Protein AF-A0A752LBR4-F1 (afdb_monomer)

Radius of gyration: 17.18 Å; Cα contacts (8 Å, |Δi|>4): 231; chains: 1; bounding box: 46×40×42 Å

Mean predicted aligned error: 6.81 Å

Sequence (179 aa):
RYSDINIKTSTYVCEELCCLFPERLPLSLSGGITFSVDLKNIKETLITMAEKGNLCDWKEQERKAAISSRINLGIDQAGVTPIDDAIKNEIAAKVIENTNLNNATFHANHTQSSVTQLVYSCLFKNEILMNMLEESSSHGLLCLNDLAEYVAIQVHNSLFSEDLSSLVETTKNEAYHQR

Structure (mmCIF, N/CA/C/O backbone):
data_AF-A0A752LBR4-F1
#
_entry.id   AF-A0A752LBR4-F1
#
loop_
_atom_site.group_PDB
_atom_site.id
_atom_site.type_symbol
_atom_site.label_atom_id
_atom_site.label_alt_id
_atom_site.label_comp_id
_atom_site.label_asym_id
_atom_site.label_entity_id
_atom_site.label_seq_i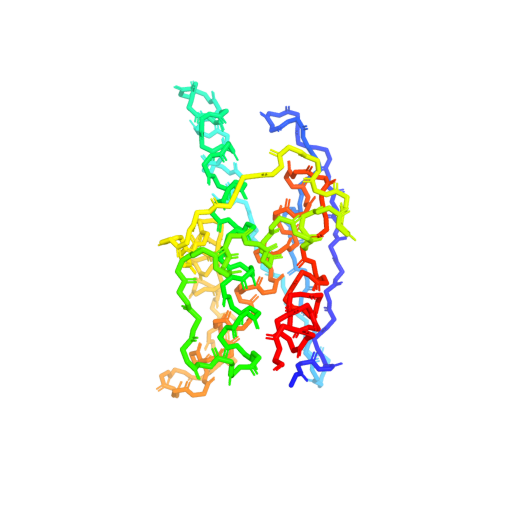d
_atom_site.pdbx_PDB_ins_code
_atom_site.Cartn_x
_atom_site.Cartn_y
_atom_site.Cartn_z
_atom_site.occupancy
_atom_site.B_iso_or_equiv
_atom_site.auth_seq_id
_atom_site.auth_comp_id
_atom_site.auth_asym_id
_atom_site.auth_atom_id
_atom_site.pdbx_PDB_model_num
ATOM 1 N N . ARG A 1 1 ? -9.115 -13.162 -8.773 1.00 45.16 1 ARG A N 1
ATOM 2 C CA . ARG A 1 1 ? -9.238 -11.702 -8.538 1.00 45.16 1 ARG A CA 1
ATOM 3 C C . ARG A 1 1 ? -10.636 -11.469 -7.998 1.00 45.16 1 ARG A C 1
ATOM 5 O O . ARG A 1 1 ? -11.567 -11.895 -8.662 1.00 45.16 1 ARG A O 1
ATOM 12 N N . TYR A 1 2 ? -10.754 -10.903 -6.799 1.00 48.56 2 TYR A N 1
ATOM 13 C CA . TYR A 1 2 ? -11.993 -10.685 -6.043 1.00 48.56 2 TYR A CA 1
ATOM 14 C C . TYR A 1 2 ? -12.977 -9.740 -6.751 1.00 48.56 2 TYR A C 1
ATOM 16 O O . TYR A 1 2 ? -13.228 -8.634 -6.286 1.00 48.56 2 TYR A O 1
ATOM 24 N N . SER A 1 3 ? -13.543 -10.171 -7.878 1.00 37.62 3 SER A N 1
ATOM 25 C CA . SER A 1 3 ? -14.590 -9.449 -8.616 1.00 37.62 3 SER A CA 1
ATOM 26 C C . SER A 1 3 ? -15.840 -9.171 -7.776 1.00 37.62 3 SER A C 1
ATOM 28 O O . SER A 1 3 ? -16.660 -8.345 -8.164 1.00 37.62 3 SER A O 1
ATOM 30 N N . ASP A 1 4 ? -15.954 -9.829 -6.620 1.00 46.91 4 ASP A N 1
ATOM 31 C CA . ASP A 1 4 ? -17.151 -9.844 -5.788 1.00 46.91 4 ASP A CA 1
ATOM 32 C C . ASP A 1 4 ? -16.974 -9.066 -4.472 1.00 46.91 4 ASP A C 1
ATOM 34 O O . ASP A 1 4 ? -17.914 -9.000 -3.683 1.00 46.91 4 ASP A O 1
ATOM 38 N N . ILE A 1 5 ? -15.793 -8.472 -4.221 1.00 52.97 5 ILE A N 1
ATOM 39 C CA . ILE A 1 5 ? -15.566 -7.600 -3.059 1.00 52.97 5 ILE A CA 1
ATOM 40 C C . ILE A 1 5 ? -15.811 -6.153 -3.473 1.00 52.97 5 ILE A C 1
ATOM 42 O O . ILE A 1 5 ? -15.042 -5.569 -4.236 1.00 52.97 5 ILE A O 1
ATOM 46 N N . ASN A 1 6 ? -16.873 -5.559 -2.933 1.00 54.97 6 ASN A N 1
ATOM 47 C CA . ASN A 1 6 ? -17.146 -4.136 -3.098 1.00 54.97 6 ASN A CA 1
ATOM 48 C C . ASN A 1 6 ? -16.755 -3.383 -1.824 1.00 54.97 6 ASN A C 1
ATOM 50 O O . ASN A 1 6 ? -17.251 -3.700 -0.737 1.00 54.97 6 ASN A O 1
ATOM 54 N N . ILE A 1 7 ? -15.884 -2.385 -1.978 1.00 56.94 7 ILE A N 1
ATOM 55 C CA . ILE A 1 7 ? -15.481 -1.476 -0.909 1.00 56.94 7 ILE A CA 1
ATOM 56 C C . ILE A 1 7 ? -16.106 -0.113 -1.155 1.00 56.94 7 ILE A C 1
ATOM 58 O O . ILE A 1 7 ? -15.849 0.531 -2.168 1.00 56.94 7 ILE A O 1
ATOM 62 N N . LYS A 1 8 ? -16.878 0.362 -0.177 1.00 57.44 8 LYS A N 1
ATOM 63 C CA . LYS A 1 8 ? -17.350 1.750 -0.134 1.00 57.44 8 LYS A CA 1
ATOM 64 C C . LYS A 1 8 ? -16.648 2.499 0.986 1.00 57.44 8 LYS A C 1
ATOM 66 O O . LYS A 1 8 ? -17.144 2.545 2.105 1.00 57.44 8 LYS A O 1
ATOM 71 N N . THR A 1 9 ? -15.501 3.103 0.719 1.00 58.75 9 THR A N 1
ATOM 72 C CA . THR A 1 9 ? -14.855 3.954 1.721 1.00 58.75 9 THR A CA 1
ATOM 73 C C . THR A 1 9 ? -15.613 5.272 1.862 1.00 58.75 9 THR A C 1
ATOM 75 O O . THR A 1 9 ? -15.835 5.994 0.896 1.00 58.75 9 THR A O 1
ATOM 78 N N . SER A 1 10 ? -16.031 5.590 3.088 1.00 60.09 10 SER A N 1
ATOM 79 C CA . SER A 1 10 ? -16.377 6.963 3.465 1.00 60.09 10 SER A CA 1
ATOM 80 C C . SER A 1 10 ? -15.147 7.546 4.145 1.00 60.09 10 SER A C 1
ATOM 82 O O . SER A 1 10 ? -14.715 7.033 5.177 1.00 60.09 10 SER A O 1
ATOM 84 N N . THR A 1 11 ? -14.536 8.556 3.537 1.00 67.19 11 THR A N 1
ATOM 85 C CA . THR A 1 11 ? -13.366 9.233 4.103 1.00 67.19 11 THR A CA 1
ATOM 86 C C . THR A 1 11 ? -13.793 10.491 4.842 1.00 67.19 11 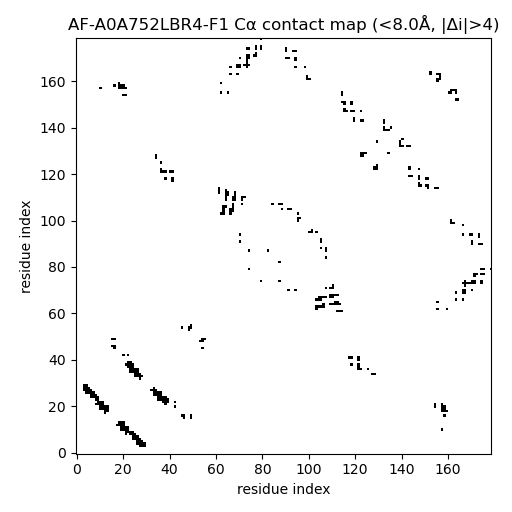THR A C 1
ATOM 88 O O . THR A 1 11 ? -14.606 11.260 4.327 1.00 67.19 11 THR A O 1
ATOM 91 N N . TYR A 1 12 ? -13.207 10.729 6.011 1.00 72.19 12 TYR A N 1
ATOM 92 C CA . TYR A 1 12 ? -13.445 11.927 6.816 1.00 72.19 12 TYR A CA 1
ATOM 93 C C . TYR A 1 12 ? -12.154 12.729 6.947 1.00 72.19 12 TYR A C 1
ATOM 95 O O . TYR A 1 12 ? -11.063 12.163 6.877 1.00 72.19 12 TYR A O 1
ATOM 103 N N . VAL A 1 13 ? -12.268 14.043 7.139 1.00 76.25 13 VAL A N 1
ATOM 104 C CA . VAL A 1 13 ? -11.108 14.884 7.459 1.00 76.25 13 VAL A CA 1
ATOM 105 C C . VAL A 1 13 ? -10.597 14.487 8.843 1.00 76.25 13 VAL A C 1
ATOM 107 O O . VAL A 1 13 ? -11.344 14.544 9.817 1.00 76.25 13 VAL A O 1
ATOM 110 N N . CYS A 1 14 ? -9.337 14.064 8.921 1.00 80.12 14 CYS A N 1
ATOM 111 C CA . CYS A 1 14 ? -8.628 13.841 10.175 1.00 80.12 14 CYS A CA 1
ATOM 112 C C . CYS A 1 14 ? -7.650 14.999 10.373 1.00 80.12 14 CYS A C 1
ATOM 114 O O . CYS A 1 14 ? -6.626 15.067 9.688 1.00 80.12 14 CYS A O 1
ATOM 116 N N . GLU A 1 15 ? -7.982 15.917 11.281 1.00 80.62 15 GLU A N 1
ATOM 117 C CA . GLU A 1 15 ? -7.197 17.133 11.519 1.00 80.62 15 GLU A CA 1
ATOM 118 C C . GLU A 1 15 ? -5.786 16.801 12.012 1.00 80.62 15 GLU A C 1
ATOM 120 O O . GLU A 1 15 ? -4.813 17.351 11.507 1.00 80.62 15 GLU A O 1
ATOM 125 N N . GLU A 1 16 ? -5.660 15.824 12.911 1.00 82.94 16 GLU A N 1
ATOM 126 C CA . GLU A 1 16 ? -4.386 15.406 13.503 1.00 82.94 16 GLU A CA 1
ATOM 127 C C . GLU A 1 16 ? -3.417 14.805 12.476 1.00 82.94 16 GLU A C 1
ATOM 129 O O . GLU A 1 16 ? -2.200 14.875 12.642 1.00 82.94 16 GLU A O 1
ATOM 134 N N . LEU A 1 17 ? -3.948 14.209 11.403 1.00 83.12 17 LEU A N 1
ATOM 135 C CA . LEU A 1 17 ? -3.155 13.594 10.335 1.00 83.12 17 LEU A CA 1
ATOM 136 C C . LEU A 1 17 ? -3.020 14.489 9.095 1.00 83.12 17 LEU A C 1
ATOM 138 O O . LEU A 1 17 ? -2.263 14.133 8.180 1.00 83.12 17 LEU A O 1
ATOM 142 N N . CYS A 1 18 ? -3.730 15.625 9.075 1.00 80.88 18 CYS A N 1
ATOM 143 C CA . CYS A 1 18 ? -3.869 16.547 7.947 1.00 80.88 18 CYS A CA 1
ATOM 144 C C . CYS A 1 18 ? -4.255 15.843 6.633 1.00 80.88 18 CYS A C 1
ATOM 146 O O . CYS A 1 18 ? -3.715 16.162 5.573 1.00 80.88 18 CYS A O 1
ATOM 148 N N . CYS A 1 19 ? -5.149 14.852 6.686 1.00 78.81 19 CYS A N 1
ATOM 149 C CA . CYS A 1 19 ? -5.546 14.081 5.507 1.00 78.81 19 CYS A CA 1
ATOM 150 C C . CYS A 1 19 ? -6.994 13.592 5.590 1.00 78.81 19 CYS A C 1
ATOM 152 O O . CYS A 1 19 ? -7.652 13.669 6.630 1.00 78.81 19 CYS A O 1
ATOM 154 N N . LEU A 1 20 ? -7.484 13.052 4.476 1.00 79.12 20 LEU A N 1
ATOM 155 C CA . LEU A 1 20 ? -8.685 12.232 4.480 1.00 79.12 20 LEU A CA 1
ATOM 156 C C . LEU A 1 20 ? -8.319 10.843 5.016 1.00 79.12 20 LEU A C 1
ATOM 158 O O . LEU A 1 20 ? -7.316 10.269 4.601 1.00 79.12 20 LEU A O 1
ATOM 162 N N . PHE A 1 21 ? -9.101 10.306 5.952 1.00 81.62 21 PHE A N 1
ATOM 163 C CA . PHE A 1 21 ? -8.870 8.975 6.511 1.00 81.62 21 PHE A CA 1
ATOM 164 C C . PHE A 1 21 ? -10.168 8.153 6.524 1.00 81.62 21 PHE A C 1
ATOM 166 O O . PHE A 1 21 ? -11.205 8.647 6.984 1.00 81.62 21 PHE A O 1
ATOM 173 N N . PRO A 1 22 ? -10.153 6.905 6.023 1.00 76.12 22 PRO A N 1
ATOM 174 C CA . PRO A 1 22 ? -11.287 6.004 6.154 1.00 76.12 22 PRO A CA 1
ATOM 175 C C . PRO A 1 22 ? -11.306 5.418 7.570 1.00 76.12 22 PRO A C 1
ATOM 177 O O . PRO A 1 22 ? -10.476 4.587 7.914 1.00 76.12 22 PRO A O 1
ATOM 180 N N . GLU A 1 23 ? -12.252 5.827 8.416 1.00 77.50 23 GLU A N 1
ATOM 181 C CA . GLU A 1 23 ? -12.380 5.238 9.764 1.00 77.50 23 GLU A CA 1
ATOM 182 C C . GLU A 1 23 ? -12.928 3.811 9.720 1.00 77.50 23 GLU A C 1
ATOM 184 O O . GLU A 1 23 ? -12.628 2.979 10.575 1.00 77.50 23 GLU A O 1
ATOM 189 N N . ARG A 1 24 ? -13.744 3.526 8.705 1.00 77.69 24 ARG A N 1
ATOM 190 C CA . ARG A 1 24 ? -14.391 2.239 8.506 1.00 77.69 24 ARG A CA 1
ATOM 191 C C . ARG A 1 24 ? -14.348 1.846 7.050 1.00 77.69 24 ARG A C 1
ATOM 193 O O . ARG A 1 24 ? -14.543 2.667 6.154 1.00 77.69 24 ARG A O 1
ATOM 200 N N . LEU A 1 25 ? -14.147 0.558 6.843 1.00 75.62 25 LEU A N 1
ATOM 201 C CA . LEU A 1 25 ? -14.092 -0.038 5.529 1.00 75.62 25 LEU A CA 1
ATOM 202 C C . LEU A 1 25 ? -15.193 -1.102 5.429 1.00 75.62 25 LEU A C 1
ATOM 204 O O . LEU A 1 25 ? -15.018 -2.213 5.935 1.00 75.62 25 LEU A O 1
ATOM 208 N N . PRO A 1 26 ? -16.354 -0.760 4.845 1.00 74.62 26 PRO A N 1
ATOM 209 C CA . PRO A 1 26 ? -17.413 -1.721 4.612 1.00 74.62 26 PRO A CA 1
ATOM 210 C C . PRO A 1 26 ? -17.002 -2.646 3.470 1.00 74.62 26 PRO A C 1
ATOM 212 O O . PRO A 1 26 ? -16.679 -2.202 2.367 1.00 74.62 26 PRO A O 1
ATOM 215 N N . LEU A 1 27 ? -17.036 -3.936 3.765 1.00 73.88 27 LEU A N 1
ATOM 216 C CA . LEU A 1 27 ? -16.764 -5.035 2.862 1.00 73.88 27 LEU A CA 1
ATOM 217 C C . LEU A 1 27 ? -18.076 -5.750 2.581 1.00 73.88 27 LEU A C 1
ATOM 219 O O . LEU A 1 27 ? -18.783 -6.162 3.502 1.00 73.88 27 LEU A O 1
ATOM 223 N N . SER A 1 28 ? -18.406 -5.869 1.301 1.00 71.62 28 SER A N 1
ATOM 224 C CA . SER A 1 28 ? -19.520 -6.695 0.835 1.00 71.62 28 SER A CA 1
ATOM 225 C C . SER A 1 28 ? -18.958 -7.909 0.112 1.00 71.62 28 SER A C 1
ATOM 227 O O . SER A 1 28 ? -18.145 -7.736 -0.794 1.00 71.62 28 SER A O 1
ATOM 229 N N . LEU A 1 29 ? -19.383 -9.103 0.519 1.00 66.62 29 LEU A N 1
ATOM 230 C CA . LEU A 1 29 ? -19.045 -10.377 -0.115 1.00 66.62 29 LEU A CA 1
ATOM 231 C C . LEU A 1 29 ? -20.223 -10.896 -0.952 1.00 66.62 29 LEU A C 1
ATOM 233 O O . LEU A 1 29 ? -21.374 -10.465 -0.795 1.00 66.62 29 LEU A O 1
ATOM 237 N N . SER A 1 30 ? -19.944 -11.872 -1.816 1.00 63.25 30 SER A N 1
ATOM 238 C CA . SER A 1 30 ? -20.978 -12.634 -2.516 1.00 63.25 30 SER A CA 1
ATOM 239 C C . SER A 1 30 ? -21.931 -13.309 -1.515 1.00 63.25 30 SER A C 1
ATOM 241 O O . SER A 1 30 ? -21.539 -13.734 -0.431 1.00 63.25 30 SER A O 1
ATOM 243 N N . GLY A 1 31 ? -23.227 -13.339 -1.841 1.00 65.94 31 GLY A N 1
ATOM 244 C CA . GLY A 1 31 ? -24.274 -13.815 -0.923 1.00 65.94 31 GLY A CA 1
ATOM 245 C C . GLY A 1 31 ? -24.864 -12.746 0.006 1.00 65.94 31 GLY A C 1
ATOM 246 O O . GLY A 1 31 ? -25.710 -13.068 0.834 1.00 65.94 31 GLY A O 1
ATOM 247 N N . GLY A 1 32 ? -24.471 -11.474 -0.145 1.00 70.88 32 GLY A N 1
ATOM 248 C CA . GLY A 1 32 ? -25.084 -10.350 0.574 1.00 70.88 32 GLY A CA 1
ATOM 249 C C . GLY A 1 32 ? -24.562 -10.148 1.997 1.00 70.88 32 GLY A C 1
ATOM 250 O O . GLY A 1 32 ? -25.147 -9.378 2.757 1.00 70.88 32 GLY A O 1
ATOM 25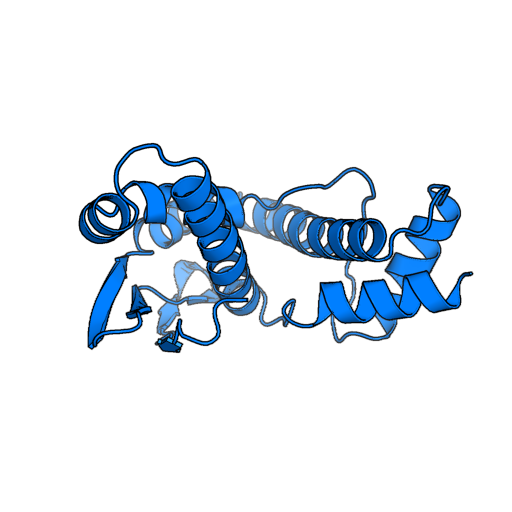1 N N . ILE A 1 33 ? -23.463 -10.814 2.363 1.00 69.94 33 ILE A N 1
ATOM 252 C CA . ILE A 1 33 ? -22.815 -10.617 3.658 1.00 69.94 33 ILE A CA 1
ATOM 253 C C . ILE A 1 33 ? -22.052 -9.297 3.619 1.00 69.94 33 ILE A C 1
ATOM 255 O O . ILE A 1 33 ? -21.147 -9.108 2.805 1.00 69.94 33 ILE A O 1
ATOM 259 N N . THR A 1 34 ? -22.414 -8.389 4.519 1.00 75.31 34 THR A N 1
ATOM 260 C CA . THR A 1 34 ? -21.737 -7.104 4.684 1.00 75.31 34 THR A CA 1
ATOM 261 C C . THR A 1 34 ? -21.191 -6.982 6.092 1.00 75.31 34 THR A C 1
ATOM 263 O O . THR A 1 34 ? -21.935 -7.143 7.060 1.00 75.31 34 THR A O 1
ATOM 266 N N . PHE A 1 35 ? -19.917 -6.639 6.215 1.00 75.88 35 PHE A N 1
ATOM 267 C CA . PHE A 1 35 ? -19.285 -6.333 7.494 1.00 75.88 35 PHE A CA 1
ATOM 268 C C . PHE A 1 35 ? -18.396 -5.105 7.337 1.00 75.88 35 PHE A C 1
ATOM 270 O O . PHE A 1 35 ? -18.031 -4.724 6.230 1.00 75.88 35 PHE A O 1
ATOM 277 N N . SER A 1 36 ? -18.071 -4.448 8.445 1.00 77.38 36 SER A N 1
ATOM 278 C CA . SER A 1 36 ? -17.174 -3.299 8.435 1.00 77.38 36 SER A CA 1
ATOM 279 C C . SER A 1 36 ? -15.918 -3.631 9.211 1.00 77.38 36 SER A C 1
ATOM 281 O O . SER A 1 36 ? -15.985 -4.133 10.333 1.00 77.38 36 SER A O 1
ATOM 283 N N . VAL A 1 37 ? -14.777 -3.295 8.626 1.00 76.38 37 VAL A N 1
ATOM 284 C CA . VAL A 1 37 ? -13.490 -3.321 9.313 1.00 76.38 37 VAL A CA 1
ATOM 285 C C . VAL A 1 37 ? -13.292 -1.956 9.949 1.00 76.38 37 VAL A C 1
ATOM 287 O O . VAL A 1 37 ? -13.445 -0.931 9.282 1.00 76.38 37 VAL A O 1
ATOM 290 N N . ASP A 1 38 ? -13.013 -1.949 11.247 1.00 82.19 38 ASP A N 1
ATOM 291 C CA . ASP A 1 38 ? -12.686 -0.734 11.980 1.00 82.19 38 ASP A CA 1
ATOM 292 C C . ASP A 1 38 ? -11.194 -0.422 11.801 1.00 82.19 38 ASP A C 1
ATOM 294 O O . ASP A 1 38 ? -10.333 -1.239 12.138 1.00 82.19 38 ASP A O 1
ATOM 298 N N . LEU A 1 39 ? -10.894 0.752 11.243 1.00 83.56 39 LEU A N 1
ATOM 299 C CA . LEU A 1 39 ? -9.532 1.244 11.029 1.00 83.56 39 LEU A CA 1
ATOM 300 C C . LEU A 1 39 ? -9.106 2.241 12.119 1.00 83.56 39 LEU A C 1
ATOM 302 O O . LEU A 1 39 ? -8.019 2.819 12.038 1.00 83.56 39 LEU A O 1
ATOM 306 N N . LYS A 1 40 ? -9.916 2.414 13.174 1.00 84.38 40 LYS A N 1
ATOM 307 C CA . LYS A 1 40 ? -9.625 3.280 14.323 1.00 84.38 40 LYS A CA 1
ATOM 308 C C . LYS A 1 40 ? -8.260 3.000 14.948 1.00 84.38 40 LYS A C 1
ATOM 310 O O . LYS A 1 40 ? -7.530 3.942 15.228 1.00 84.38 40 LYS A O 1
ATOM 315 N N . ASN A 1 41 ? -7.868 1.733 15.083 1.00 84.19 41 ASN A N 1
ATOM 316 C CA . ASN A 1 41 ? -6.559 1.374 15.645 1.00 84.19 41 ASN A CA 1
ATOM 317 C C . ASN A 1 41 ? -5.391 1.922 14.807 1.00 84.19 41 ASN A C 1
ATOM 319 O O . ASN A 1 41 ? 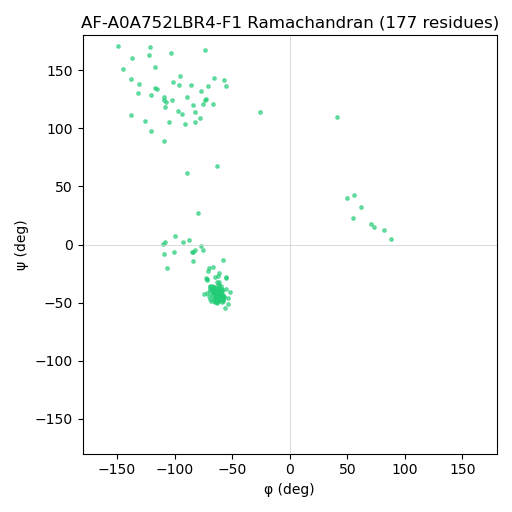-4.359 2.312 15.355 1.00 84.19 41 ASN A O 1
ATOM 323 N N . ILE A 1 42 ? -5.547 1.972 13.478 1.00 87.88 42 ILE A N 1
ATOM 324 C CA . ILE A 1 42 ? -4.548 2.565 12.581 1.00 87.88 42 ILE A CA 1
ATOM 325 C C . ILE A 1 42 ? -4.511 4.075 12.809 1.00 87.88 42 ILE A C 1
ATOM 327 O O . ILE A 1 42 ? -3.437 4.622 13.045 1.00 87.88 42 ILE A O 1
ATOM 331 N N . LYS A 1 43 ? -5.678 4.733 12.819 1.00 88.88 43 LYS A N 1
ATOM 332 C CA . LYS A 1 43 ? -5.793 6.172 13.098 1.00 88.88 43 LYS A CA 1
ATOM 333 C C . LYS A 1 43 ? -5.122 6.544 14.425 1.00 88.88 43 LYS A C 1
ATOM 335 O O . LYS A 1 43 ? -4.270 7.422 14.441 1.00 88.88 43 LYS A O 1
ATOM 340 N N . GLU A 1 44 ? -5.439 5.846 15.513 1.00 90.38 44 GLU A N 1
ATOM 341 C CA . GLU A 1 44 ? -4.863 6.097 16.844 1.00 90.38 44 GLU A CA 1
ATOM 342 C C . GLU A 1 44 ? -3.346 5.873 16.883 1.00 90.38 44 GLU A C 1
ATOM 344 O O . GLU A 1 44 ? -2.618 6.644 17.511 1.00 90.38 44 GLU A O 1
ATOM 349 N N . THR A 1 45 ? -2.850 4.859 16.166 1.00 90.38 45 THR A N 1
ATOM 350 C CA . THR A 1 45 ? -1.407 4.615 16.028 1.00 90.38 45 THR A CA 1
ATOM 351 C C . THR A 1 45 ? -0.716 5.796 15.346 1.00 90.38 45 THR A C 1
ATOM 353 O O . THR A 1 45 ? 0.313 6.270 15.831 1.00 90.38 45 THR A O 1
ATOM 356 N N . LEU A 1 46 ? -1.295 6.311 14.258 1.00 91.06 46 LEU A N 1
ATOM 357 C CA . LEU A 1 46 ? -0.744 7.451 13.524 1.00 91.06 46 LEU A CA 1
ATOM 358 C C . LEU A 1 46 ? -0.849 8.764 14.316 1.00 91.06 46 LEU A C 1
ATOM 360 O O . LEU A 1 46 ? 0.084 9.563 14.283 1.00 91.06 46 LEU A O 1
ATOM 364 N N . ILE A 1 47 ? -1.929 8.971 15.076 1.00 91.12 47 ILE A N 1
ATOM 365 C CA . ILE A 1 47 ? -2.066 10.123 15.985 1.00 91.12 47 ILE A CA 1
ATOM 366 C C . ILE A 1 47 ? -0.999 10.060 17.080 1.00 91.12 47 ILE A C 1
ATOM 368 O O . ILE A 1 47 ? -0.298 11.039 17.312 1.00 91.12 47 ILE A O 1
ATOM 372 N N . THR A 1 48 ? -0.781 8.887 17.677 1.00 93.25 48 THR A N 1
ATOM 373 C CA . THR A 1 48 ? 0.282 8.691 18.677 1.00 93.25 48 THR A CA 1
ATOM 374 C C . THR A 1 48 ? 1.669 9.003 18.097 1.00 93.25 48 THR A C 1
ATOM 376 O O . THR A 1 48 ? 2.542 9.520 18.794 1.00 93.25 48 THR A O 1
ATOM 379 N N . MET A 1 49 ? 1.904 8.684 16.819 1.00 92.06 49 MET A N 1
ATOM 380 C CA . MET A 1 49 ? 3.135 9.061 16.113 1.00 92.06 49 MET A CA 1
ATOM 381 C C . MET A 1 49 ? 3.232 10.579 15.893 1.00 92.06 49 MET A C 1
ATOM 383 O O . MET A 1 49 ? 4.308 11.164 16.046 1.00 92.06 49 MET A O 1
ATOM 387 N N . ALA A 1 50 ? 2.109 11.235 15.585 1.00 90.38 50 ALA A N 1
ATOM 388 C CA . ALA A 1 50 ? 2.036 12.689 15.449 1.00 90.38 50 ALA A CA 1
ATOM 389 C C . ALA A 1 50 ? 2.407 13.385 16.766 1.00 90.38 50 ALA A C 1
ATOM 391 O O . ALA A 1 50 ? 3.284 14.245 16.786 1.00 90.38 50 ALA A O 1
ATOM 392 N N . GLU A 1 51 ? 1.814 12.942 17.876 1.00 91.88 51 GLU A N 1
ATOM 393 C CA . GLU A 1 51 ? 2.073 13.463 19.223 1.00 91.88 51 GLU A CA 1
ATOM 394 C C . GLU A 1 51 ? 3.532 13.272 19.662 1.00 91.88 51 GLU A C 1
ATOM 396 O O . GLU A 1 51 ? 4.090 14.106 20.373 1.00 91.88 51 GLU A O 1
ATOM 401 N N . LYS A 1 52 ? 4.176 12.187 19.212 1.00 93.69 52 LYS A N 1
ATOM 402 C CA . LYS A 1 52 ? 5.600 11.905 19.462 1.00 93.69 52 LYS A CA 1
ATOM 403 C C . LYS A 1 52 ? 6.550 12.632 18.505 1.00 93.69 52 LYS A C 1
ATOM 405 O O . LYS A 1 52 ? 7.762 12.509 18.665 1.00 93.69 52 LYS A O 1
ATOM 410 N N . GLY A 1 53 ? 6.025 13.354 17.515 1.00 91.25 53 GLY A N 1
ATOM 411 C CA . GLY A 1 53 ? 6.812 14.104 16.536 1.00 91.25 53 GLY A CA 1
ATOM 412 C C . GLY A 1 53 ? 7.531 13.248 15.488 1.00 91.25 53 GLY A C 1
ATOM 413 O O . GLY A 1 53 ? 8.415 13.762 14.815 1.00 91.25 53 GLY A O 1
ATOM 414 N N . ASN A 1 54 ? 7.176 11.967 15.328 1.00 94.62 54 ASN A N 1
ATOM 415 C CA . ASN A 1 54 ? 7.836 11.058 14.377 1.00 94.62 54 ASN A CA 1
ATOM 416 C C . ASN A 1 54 ? 6.976 10.703 13.147 1.00 94.62 54 ASN A C 1
ATOM 418 O O . ASN A 1 54 ? 7.419 9.948 12.282 1.00 94.62 54 ASN A O 1
ATOM 422 N N . LEU A 1 55 ? 5.765 11.265 13.038 1.00 91.50 55 LEU A N 1
ATOM 423 C CA . LEU A 1 55 ? 4.852 10.992 11.923 1.00 91.50 55 LEU A CA 1
ATOM 424 C C . LEU A 1 55 ? 5.424 11.412 10.562 1.00 91.50 55 LEU A C 1
ATOM 426 O O . LEU A 1 55 ? 5.208 10.705 9.584 1.00 91.50 55 LEU A O 1
ATOM 430 N N . CYS A 1 56 ? 6.128 12.544 10.475 1.00 90.50 56 CYS A N 1
ATOM 431 C CA . CYS A 1 56 ? 6.685 13.028 9.206 1.00 90.50 56 CYS A CA 1
ATOM 432 C C . CYS A 1 56 ? 7.749 12.073 8.655 1.00 90.50 56 CYS A C 1
ATOM 434 O O . CYS A 1 56 ? 7.640 11.641 7.508 1.00 90.50 56 CYS A O 1
ATOM 436 N N . ASP A 1 57 ? 8.710 11.684 9.495 1.00 93.06 57 ASP A N 1
ATOM 437 C CA . ASP A 1 57 ? 9.759 10.730 9.127 1.00 93.06 57 ASP A CA 1
ATOM 438 C C . ASP A 1 57 ? 9.149 9.379 8.741 1.00 93.06 57 ASP A C 1
ATOM 440 O O . ASP A 1 57 ? 9.520 8.783 7.729 1.00 93.06 57 AS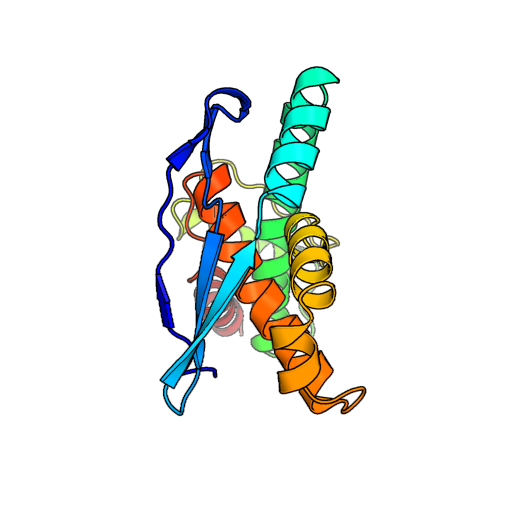P A O 1
ATOM 444 N N . TRP A 1 58 ? 8.155 8.914 9.509 1.00 93.75 58 TRP A N 1
ATOM 445 C CA . TRP A 1 58 ? 7.431 7.691 9.179 1.00 93.75 58 TRP A CA 1
ATOM 446 C C . TRP A 1 58 ? 6.704 7.802 7.833 1.00 93.75 58 TRP A C 1
ATOM 448 O O . TRP A 1 58 ? 6.817 6.887 7.024 1.00 93.75 58 TRP A O 1
ATOM 458 N N . LYS A 1 59 ? 6.015 8.918 7.549 1.00 91.94 59 LYS A N 1
ATOM 459 C CA . LYS A 1 59 ? 5.319 9.142 6.269 1.00 91.94 59 LYS A CA 1
ATOM 460 C C . LYS A 1 59 ? 6.293 9.096 5.089 1.00 91.94 59 LYS A C 1
ATOM 462 O O . LYS A 1 59 ? 5.964 8.505 4.064 1.00 91.94 59 LYS A O 1
ATOM 467 N N . GLU A 1 60 ? 7.485 9.675 5.222 1.00 91.75 60 GLU A N 1
ATOM 468 C CA . GLU A 1 60 ? 8.505 9.621 4.168 1.00 91.75 60 GLU A CA 1
ATOM 469 C C . GLU A 1 60 ? 8.975 8.182 3.901 1.00 91.75 60 GLU A C 1
ATOM 471 O O . GLU A 1 60 ? 9.004 7.740 2.746 1.00 91.75 60 GLU A O 1
ATOM 476 N N . GLN A 1 61 ? 9.297 7.432 4.961 1.00 92.50 61 GLN A N 1
ATOM 477 C CA . GLN A 1 61 ? 9.740 6.040 4.829 1.00 92.50 61 GLN A CA 1
ATOM 478 C C . GLN A 1 61 ? 8.624 5.130 4.313 1.00 92.50 61 GLN A C 1
ATOM 480 O O . GLN A 1 61 ? 8.861 4.305 3.432 1.00 92.50 61 GLN A O 1
ATOM 485 N N . GLU A 1 62 ? 7.400 5.306 4.808 1.00 94.19 62 GLU A N 1
ATOM 486 C CA . GLU A 1 62 ? 6.247 4.513 4.395 1.00 94.19 62 GLU A CA 1
ATOM 487 C C . GLU A 1 62 ? 5.918 4.744 2.924 1.00 94.19 62 GLU A C 1
ATOM 489 O O . GLU A 1 62 ? 5.718 3.782 2.183 1.00 94.19 62 GLU A O 1
ATOM 494 N N . ARG A 1 63 ? 5.938 6.005 2.474 1.00 93.81 63 ARG A N 1
ATOM 495 C CA . ARG A 1 63 ? 5.699 6.329 1.068 1.00 93.81 63 ARG A CA 1
ATOM 496 C C . ARG A 1 63 ? 6.698 5.629 0.153 1.00 93.81 63 ARG A C 1
ATOM 498 O O . ARG A 1 63 ? 6.309 4.995 -0.827 1.00 93.81 63 ARG A O 1
ATOM 505 N N . LYS A 1 64 ? 7.986 5.706 0.499 1.00 93.56 64 LYS A N 1
ATOM 506 C CA . LYS A 1 64 ? 9.069 5.015 -0.214 1.00 93.56 64 LYS A CA 1
ATOM 507 C C . LYS A 1 64 ? 8.862 3.498 -0.221 1.00 93.56 64 LYS A C 1
ATOM 509 O O . LYS A 1 64 ? 9.004 2.875 -1.276 1.00 93.56 64 LYS A O 1
ATOM 514 N N . ALA A 1 65 ? 8.527 2.909 0.926 1.00 94.25 65 ALA A N 1
ATOM 515 C CA . ALA A 1 65 ? 8.340 1.470 1.069 1.00 94.25 65 ALA A CA 1
ATOM 516 C C . ALA A 1 65 ? 7.144 0.957 0.250 1.00 94.25 65 ALA A C 1
ATOM 518 O O . ALA A 1 65 ? 7.286 -0.025 -0.478 1.00 94.25 65 ALA A O 1
ATOM 519 N N . ALA A 1 66 ? 6.001 1.646 0.310 1.00 94.25 66 ALA A N 1
ATOM 520 C CA . ALA A 1 66 ? 4.789 1.280 -0.419 1.00 94.25 66 ALA A CA 1
ATOM 521 C C . ALA A 1 66 ? 4.993 1.333 -1.941 1.00 94.25 66 ALA A C 1
ATOM 523 O O . ALA A 1 66 ? 4.686 0.368 -2.640 1.00 94.25 66 ALA A O 1
ATOM 524 N N . ILE A 1 67 ? 5.579 2.420 -2.455 1.00 94.56 67 ILE A N 1
ATOM 525 C CA . ILE A 1 67 ? 5.866 2.563 -3.891 1.00 94.56 67 ILE A CA 1
ATOM 526 C C . ILE A 1 67 ? 6.869 1.494 -4.345 1.00 94.56 67 ILE A C 1
ATOM 528 O O . ILE A 1 67 ? 6.631 0.800 -5.334 1.00 94.56 67 ILE A O 1
ATOM 532 N N . SER A 1 68 ? 7.963 1.313 -3.599 1.00 94.44 68 SER A N 1
ATOM 533 C CA . SER A 1 68 ? 9.010 0.348 -3.959 1.00 94.44 68 SER A CA 1
ATOM 534 C C . SER A 1 68 ? 8.507 -1.095 -3.947 1.00 94.44 68 SER A C 1
ATOM 536 O O . SER A 1 68 ? 8.779 -1.839 -4.887 1.00 94.44 68 SER A O 1
ATOM 538 N N . SER A 1 69 ? 7.721 -1.474 -2.935 1.00 93.44 69 SER A N 1
ATOM 539 C CA . SER A 1 69 ? 7.106 -2.803 -2.825 1.00 93.44 69 SER A CA 1
ATOM 540 C C . SER A 1 69 ? 6.224 -3.120 -4.036 1.00 93.44 69 SER A C 1
ATOM 542 O O . SER A 1 69 ? 6.325 -4.200 -4.617 1.00 93.44 69 SER A O 1
ATOM 544 N N . ARG A 1 70 ? 5.415 -2.154 -4.485 1.00 93.56 70 ARG A N 1
ATOM 545 C CA . ARG A 1 70 ? 4.508 -2.319 -5.631 1.00 93.56 70 ARG A CA 1
ATOM 546 C C . ARG A 1 70 ? 5.254 -2.427 -6.961 1.00 93.56 70 ARG A C 1
ATOM 548 O O . ARG A 1 70 ? 4.885 -3.255 -7.790 1.00 93.56 70 ARG A O 1
ATOM 555 N N . ILE A 1 71 ? 6.311 -1.637 -7.153 1.00 93.38 71 ILE A N 1
ATOM 556 C CA . ILE A 1 71 ? 7.182 -1.755 -8.333 1.00 93.38 71 ILE A CA 1
ATOM 557 C C . ILE A 1 71 ? 7.868 -3.128 -8.336 1.00 93.38 71 ILE A C 1
ATOM 559 O O . ILE A 1 71 ? 7.796 -3.847 -9.329 1.00 93.38 71 ILE A O 1
ATOM 563 N N . ASN A 1 72 ? 8.457 -3.546 -7.213 1.00 91.81 72 ASN A N 1
ATOM 564 C CA . ASN A 1 72 ? 9.088 -4.862 -7.092 1.00 91.81 72 ASN A CA 1
ATOM 565 C C . ASN A 1 72 ? 8.108 -6.004 -7.405 1.00 91.81 72 ASN A C 1
ATOM 567 O O . ASN A 1 72 ? 8.425 -6.876 -8.210 1.00 91.81 72 ASN A O 1
ATOM 571 N N . LEU A 1 73 ? 6.887 -5.942 -6.867 1.00 91.38 73 LEU A N 1
ATOM 572 C CA . LEU A 1 73 ? 5.835 -6.913 -7.167 1.00 91.38 73 LEU A CA 1
ATOM 573 C C . LEU A 1 73 ? 5.496 -6.962 -8.666 1.00 91.38 73 LEU A C 1
ATOM 575 O O . LEU A 1 73 ? 5.290 -8.041 -9.219 1.00 91.38 73 LEU A O 1
ATOM 579 N N . GLY A 1 74 ? 5.445 -5.810 -9.340 1.00 91.62 74 GLY A N 1
ATOM 580 C CA . GLY A 1 74 ? 5.223 -5.749 -10.785 1.00 91.62 74 GLY A CA 1
ATOM 581 C C . GLY A 1 74 ? 6.360 -6.374 -11.597 1.00 91.62 74 GLY A C 1
ATOM 582 O O . GLY A 1 74 ? 6.094 -7.109 -12.548 1.00 91.62 74 GLY A O 1
ATOM 583 N N . ILE A 1 75 ? 7.613 -6.141 -11.196 1.00 90.56 75 ILE A N 1
ATOM 584 C CA . ILE A 1 75 ? 8.796 -6.756 -11.817 1.00 90.56 75 ILE A CA 1
ATOM 585 C C . ILE A 1 75 ? 8.753 -8.281 -11.652 1.00 90.56 75 ILE A C 1
ATOM 587 O O . ILE A 1 75 ? 8.895 -9.010 -12.637 1.00 90.56 75 ILE A O 1
ATOM 591 N N . ASP A 1 76 ? 8.486 -8.765 -10.436 1.00 89.06 76 ASP A N 1
ATOM 592 C CA . ASP A 1 76 ? 8.400 -10.198 -10.140 1.00 89.06 76 ASP A CA 1
ATOM 593 C C . ASP A 1 76 ? 7.287 -10.872 -10.961 1.00 89.06 76 ASP A C 1
ATOM 595 O O . ASP A 1 76 ? 7.491 -11.932 -11.558 1.00 89.06 76 ASP A O 1
ATOM 599 N N . GLN A 1 77 ? 6.119 -10.226 -11.073 1.00 90.62 77 GLN A N 1
ATOM 600 C CA . GLN A 1 77 ? 4.992 -10.729 -11.867 1.00 90.62 77 GLN A CA 1
ATOM 601 C C . GLN A 1 77 ? 5.214 -10.659 -13.382 1.00 90.62 77 GLN A C 1
ATOM 603 O O . GLN A 1 77 ? 4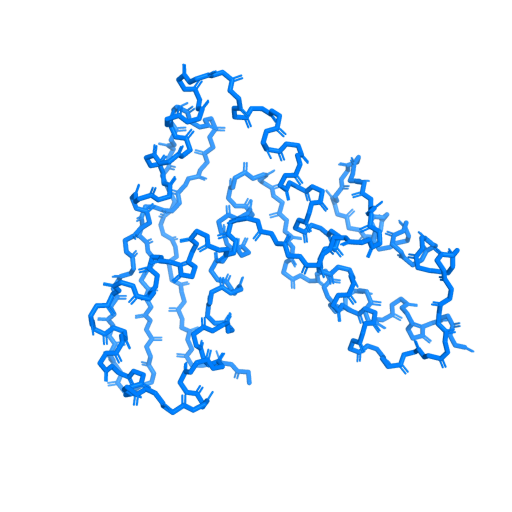.569 -11.406 -14.122 1.00 90.62 77 GLN A O 1
ATOM 608 N N . ALA A 1 78 ? 6.106 -9.791 -13.866 1.00 88.19 78 ALA A N 1
ATOM 609 C CA . ALA A 1 78 ? 6.486 -9.763 -15.277 1.00 88.19 78 ALA A CA 1
ATOM 610 C C . ALA A 1 78 ? 7.310 -11.001 -15.673 1.00 88.19 78 ALA A C 1
ATOM 612 O O . ALA A 1 78 ? 7.389 -11.341 -16.858 1.00 88.19 78 ALA A O 1
ATOM 613 N N . GLY A 1 79 ? 7.916 -11.694 -14.698 1.00 81.50 79 GLY A N 1
ATOM 614 C CA . GLY A 1 79 ? 8.721 -12.893 -14.933 1.00 81.50 79 GLY A CA 1
ATOM 615 C C . GLY A 1 79 ? 9.938 -12.613 -15.815 1.00 81.50 79 GLY A C 1
ATOM 616 O O . GLY A 1 79 ? 10.299 -13.431 -16.659 1.00 81.50 79 GLY A O 1
ATOM 617 N N . VAL A 1 80 ? 10.511 -11.414 -15.717 1.00 69.25 80 VAL A N 1
ATOM 618 C CA . VAL A 1 80 ? 11.714 -11.028 -16.454 1.00 69.25 80 VAL A CA 1
ATOM 619 C C . VAL A 1 80 ? 12.899 -11.375 -15.553 1.00 69.25 80 VAL A C 1
ATOM 621 O O . VAL A 1 80 ? 13.141 -10.717 -14.546 1.00 69.25 80 VAL A O 1
ATOM 624 N N . THR A 1 81 ? 13.599 -12.467 -15.859 1.00 69.69 81 THR A N 1
ATOM 625 C CA . THR A 1 81 ? 14.789 -12.895 -15.116 1.00 69.69 81 THR A CA 1
ATOM 626 C C . THR A 1 81 ? 15.939 -13.215 -16.071 1.00 69.69 81 THR A C 1
ATOM 628 O O . THR A 1 81 ? 15.707 -13.862 -17.095 1.00 69.69 81 THR A O 1
ATOM 631 N N . PRO A 1 82 ? 17.181 -12.803 -15.743 1.00 61.22 82 PRO A N 1
ATOM 632 C CA . PRO A 1 82 ? 17.595 -11.956 -14.616 1.00 61.22 82 PRO A CA 1
ATOM 633 C C . PRO A 1 82 ? 17.486 -10.452 -14.942 1.00 61.22 82 PRO A C 1
ATOM 635 O O . PRO A 1 82 ? 17.923 -10.022 -16.003 1.00 61.22 82 PRO A O 1
ATOM 638 N N . ILE A 1 83 ? 16.970 -9.654 -14.003 1.00 69.81 83 ILE A N 1
ATOM 639 C CA . ILE A 1 83 ? 17.060 -8.184 -14.014 1.00 69.81 83 ILE A CA 1
ATOM 640 C C . ILE A 1 83 ? 18.045 -7.788 -12.910 1.00 69.81 83 ILE A C 1
ATOM 642 O O . ILE A 1 83 ? 17.802 -8.085 -11.736 1.00 69.81 83 ILE A O 1
ATOM 646 N N . ASP A 1 84 ? 19.154 -7.148 -13.277 1.00 81.62 84 ASP A N 1
ATOM 647 C CA . ASP A 1 84 ? 20.085 -6.561 -12.310 1.00 81.62 84 ASP A CA 1
ATOM 648 C C . ASP A 1 84 ? 19.519 -5.272 -11.678 1.00 81.62 84 ASP A C 1
ATOM 650 O O . ASP A 1 84 ? 18.518 -4.710 -12.126 1.00 81.62 84 ASP A O 1
ATOM 654 N N . ASP A 1 85 ? 20.147 -4.782 -10.608 1.00 83.81 85 ASP A N 1
ATOM 655 C CA . ASP A 1 85 ? 19.652 -3.591 -9.906 1.00 83.81 85 ASP A CA 1
ATOM 656 C C . ASP A 1 85 ? 19.635 -2.332 -10.794 1.00 83.81 85 ASP A C 1
ATOM 658 O O . ASP A 1 85 ? 18.835 -1.426 -10.551 1.00 83.81 85 ASP A O 1
ATOM 662 N N . ALA A 1 86 ? 20.470 -2.263 -11.838 1.00 86.44 86 ALA A N 1
ATOM 663 C CA . ALA A 1 86 ? 20.484 -1.130 -12.758 1.00 86.44 86 ALA A CA 1
ATOM 664 C C . ALA A 1 86 ? 19.206 -1.098 -13.608 1.00 86.44 86 ALA A C 1
ATOM 666 O O . ALA A 1 86 ? 18.545 -0.060 -13.673 1.00 86.44 86 ALA A O 1
ATOM 667 N N . ILE A 1 87 ? 18.804 -2.242 -14.168 1.00 86.81 87 ILE A N 1
ATOM 668 C CA . ILE A 1 87 ? 17.560 -2.357 -14.938 1.00 86.81 87 ILE A CA 1
ATOM 669 C C . ILE A 1 87 ? 16.340 -2.156 -14.022 1.00 86.81 87 ILE A C 1
ATOM 671 O O . ILE A 1 87 ? 15.390 -1.477 -14.416 1.00 86.81 87 ILE A O 1
ATOM 675 N N . LYS A 1 88 ? 16.365 -2.654 -12.771 1.00 88.06 88 LYS A N 1
ATOM 676 C CA . LYS A 1 88 ? 15.290 -2.367 -11.794 1.00 88.06 88 LYS A CA 1
ATOM 677 C C . LYS A 1 88 ? 15.117 -0.868 -11.567 1.00 88.06 88 LYS A C 1
ATOM 679 O O . LYS A 1 88 ? 13.989 -0.380 -11.558 1.00 88.06 88 LYS A O 1
ATOM 684 N N . ASN A 1 89 ? 16.223 -0.144 -11.400 1.00 90.19 89 ASN A N 1
ATOM 685 C CA . ASN A 1 89 ? 16.194 1.303 -11.208 1.00 90.19 89 ASN A CA 1
ATOM 686 C C . ASN A 1 89 ? 15.687 2.041 -12.456 1.00 90.19 89 ASN A C 1
ATOM 688 O O . ASN A 1 89 ? 14.949 3.013 -12.311 1.00 90.19 89 ASN A O 1
ATOM 692 N N . GLU A 1 90 ? 16.023 1.577 -13.664 1.00 90.50 90 GLU A N 1
ATOM 693 C CA . GLU A 1 90 ? 15.503 2.160 -14.907 1.00 90.50 90 GLU A CA 1
ATOM 694 C C . GLU A 1 90 ? 13.987 1.959 -15.041 1.00 90.50 90 GLU A C 1
ATOM 696 O O . GLU A 1 90 ? 13.257 2.922 -15.287 1.00 90.50 90 GLU A O 1
ATOM 701 N N . ILE A 1 91 ? 13.501 0.731 -14.820 1.00 90.81 91 ILE A N 1
ATOM 702 C CA . ILE A 1 91 ? 12.063 0.422 -14.820 1.00 90.81 91 ILE A CA 1
ATOM 703 C C . ILE A 1 91 ? 11.351 1.284 -13.777 1.00 90.81 91 ILE A C 1
ATOM 705 O O . ILE A 1 91 ? 10.343 1.917 -14.082 1.00 90.81 91 ILE A O 1
ATOM 709 N N . ALA A 1 92 ? 11.882 1.345 -12.553 1.00 91.75 92 ALA A N 1
ATOM 710 C CA . ALA A 1 92 ? 11.290 2.135 -11.484 1.00 91.75 92 ALA A CA 1
ATOM 711 C C . ALA A 1 92 ? 11.222 3.627 -11.837 1.00 91.75 92 ALA A C 1
ATOM 713 O O . ALA A 1 92 ? 10.185 4.249 -11.619 1.00 91.75 92 ALA A O 1
ATOM 714 N N . ALA A 1 93 ? 12.288 4.191 -12.415 1.00 91.38 93 ALA A N 1
ATOM 715 C CA . ALA A 1 93 ? 12.320 5.587 -12.841 1.00 91.38 93 ALA A CA 1
ATOM 716 C C . ALA A 1 93 ? 11.249 5.882 -13.902 1.00 91.38 93 ALA A C 1
ATOM 718 O O . ALA A 1 93 ? 10.482 6.828 -13.731 1.00 91.38 93 ALA A O 1
ATOM 719 N N . LYS A 1 94 ? 11.130 5.034 -14.934 1.00 91.75 94 LYS A N 1
ATOM 720 C CA . LYS A 1 94 ? 10.105 5.183 -15.982 1.00 91.75 94 LYS A CA 1
ATOM 721 C C . LYS A 1 94 ? 8.690 5.016 -15.442 1.00 91.75 94 LYS A C 1
ATOM 723 O O . LYS A 1 94 ? 7.794 5.767 -15.806 1.00 91.75 94 LYS A O 1
ATOM 728 N N . VAL A 1 95 ? 8.470 4.057 -14.545 1.00 92.81 95 VAL A N 1
ATOM 729 C CA . VAL A 1 95 ? 7.164 3.862 -13.898 1.00 92.81 95 VAL A CA 1
ATOM 730 C C . VAL A 1 95 ? 6.784 5.084 -13.057 1.00 92.81 95 VAL A C 1
ATOM 732 O O . VAL A 1 95 ? 5.639 5.530 -13.114 1.00 92.81 95 VAL A O 1
ATOM 735 N N . ILE A 1 96 ? 7.726 5.637 -12.289 1.00 91.81 96 ILE A N 1
ATOM 736 C CA . ILE A 1 96 ? 7.497 6.847 -11.491 1.00 91.81 96 ILE A CA 1
ATOM 737 C C . ILE A 1 96 ? 7.209 8.045 -12.404 1.00 91.81 96 ILE A C 1
ATOM 739 O O . ILE A 1 96 ? 6.282 8.790 -12.119 1.00 91.81 96 ILE A O 1
ATOM 743 N N . GLU A 1 97 ? 7.933 8.199 -13.516 1.00 88.56 97 GLU A N 1
ATOM 744 C CA . GLU A 1 97 ? 7.691 9.253 -14.514 1.00 88.56 97 GLU A CA 1
ATOM 745 C C . GLU A 1 97 ? 6.318 9.116 -15.196 1.00 88.56 97 GLU A C 1
ATOM 747 O O . GLU A 1 97 ? 5.611 10.102 -15.388 1.00 88.56 97 GLU A O 1
ATOM 752 N N . ASN A 1 98 ? 5.906 7.886 -15.506 1.00 87.81 98 ASN A N 1
ATOM 753 C CA . ASN A 1 98 ? 4.621 7.581 -16.141 1.00 87.81 98 ASN A CA 1
ATOM 754 C C . ASN A 1 98 ? 3.426 7.641 -15.171 1.00 87.81 98 ASN A C 1
ATOM 756 O O . ASN A 1 98 ? 2.283 7.405 -15.574 1.00 87.81 98 ASN A O 1
ATOM 760 N N . THR A 1 99 ? 3.665 7.929 -13.892 1.00 86.38 99 THR A N 1
ATOM 761 C CA . THR A 1 99 ? 2.631 8.064 -12.860 1.00 86.38 99 THR A CA 1
ATOM 762 C C . THR A 1 99 ? 2.704 9.447 -12.215 1.00 86.38 99 THR A C 1
ATOM 764 O O . THR A 1 99 ? 3.698 10.153 -12.310 1.00 86.38 99 THR A O 1
ATOM 767 N N . ASN A 1 100 ? 1.652 9.868 -11.513 1.00 82.69 100 ASN A N 1
ATOM 768 C CA . ASN A 1 100 ? 1.639 11.168 -10.824 1.00 82.69 100 ASN A CA 1
ATOM 769 C C . ASN A 1 100 ? 2.394 11.140 -9.472 1.00 82.69 100 ASN A C 1
ATOM 771 O O . ASN A 1 100 ? 2.075 11.907 -8.563 1.00 82.69 100 ASN A O 1
ATOM 775 N N . LEU A 1 101 ? 3.380 10.248 -9.312 1.00 87.81 101 LEU A N 1
ATOM 776 C CA . LEU A 1 101 ? 4.118 10.017 -8.064 1.00 87.81 101 LEU A CA 1
ATOM 777 C C . LEU A 1 101 ? 5.349 10.930 -7.966 1.00 87.81 101 LEU A C 1
ATOM 779 O O . LEU A 1 101 ? 6.494 10.482 -7.884 1.00 87.81 101 LEU A O 1
ATOM 783 N N . ASN A 1 102 ? 5.114 12.241 -7.957 1.00 81.00 102 ASN A N 1
ATOM 784 C CA . ASN A 1 102 ? 6.179 13.248 -7.950 1.00 81.00 102 ASN A CA 1
ATOM 785 C C . ASN A 1 102 ? 7.158 13.050 -6.780 1.00 81.00 102 ASN A C 1
ATOM 787 O O . ASN A 1 102 ? 6.748 12.813 -5.641 1.00 81.00 102 ASN A O 1
ATOM 791 N N . ASN A 1 103 ? 8.462 13.172 -7.046 1.00 84.12 103 ASN A N 1
ATOM 792 C CA . ASN A 1 103 ? 9.535 12.996 -6.055 1.00 84.12 103 ASN A CA 1
ATOM 793 C C . ASN A 1 103 ? 9.496 11.641 -5.319 1.00 84.12 103 ASN A C 1
ATOM 795 O O . ASN A 1 103 ? 9.973 11.529 -4.187 1.00 84.12 103 ASN A O 1
ATOM 799 N N . ALA A 1 104 ? 8.869 10.612 -5.895 1.00 88.69 104 ALA A N 1
ATOM 800 C CA . ALA A 1 104 ? 8.966 9.268 -5.352 1.00 88.69 104 ALA A CA 1
ATOM 801 C C . ALA A 1 104 ? 10.400 8.753 -5.472 1.00 88.69 104 ALA A C 1
ATOM 803 O O . ALA A 1 104 ? 11.113 9.030 -6.435 1.00 88.69 104 ALA A O 1
ATOM 804 N N . THR A 1 105 ? 10.826 8.001 -4.465 1.00 88.00 105 THR A N 1
ATOM 805 C CA . THR A 1 105 ? 12.135 7.355 -4.453 1.00 88.00 105 THR A CA 1
ATOM 806 C C . THR A 1 105 ? 11.934 5.854 -4.412 1.00 88.00 105 THR A C 1
ATOM 808 O O . THR A 1 105 ? 11.118 5.349 -3.642 1.00 88.00 105 THR A O 1
ATOM 811 N N . PHE A 1 106 ? 12.687 5.147 -5.247 1.00 90.25 106 PHE A N 1
ATOM 812 C CA . PHE A 1 106 ? 12.663 3.695 -5.321 1.00 90.25 106 PHE A CA 1
ATOM 813 C C . PHE A 1 106 ? 13.862 3.097 -4.589 1.00 90.25 106 PHE A C 1
ATOM 815 O O . PHE A 1 106 ? 14.974 3.619 -4.667 1.00 90.25 106 PHE A O 1
ATOM 822 N N . HIS A 1 107 ? 13.624 2.003 -3.870 1.00 88.00 107 HIS A N 1
ATOM 823 C CA . HIS A 1 107 ? 14.649 1.232 -3.174 1.00 88.00 107 HIS A CA 1
ATOM 824 C C . HIS A 1 107 ? 14.386 -0.258 -3.378 1.00 88.00 107 HIS A C 1
ATOM 826 O O . HIS A 1 107 ? 13.445 -0.802 -2.801 1.00 88.00 107 HIS A O 1
ATOM 832 N N . ALA A 1 108 ? 15.259 -0.927 -4.134 1.00 83.56 108 ALA A N 1
ATOM 833 C CA . ALA A 1 108 ? 15.084 -2.319 -4.557 1.00 83.56 108 ALA A CA 1
ATOM 834 C C . ALA A 1 108 ? 14.853 -3.316 -3.406 1.00 83.56 108 ALA A C 1
ATOM 836 O O . ALA A 1 108 ? 14.163 -4.312 -3.592 1.00 83.56 108 ALA A O 1
ATOM 837 N N . ASN A 1 109 ? 15.366 -3.031 -2.206 1.00 83.81 109 ASN A N 1
ATOM 838 C CA . ASN A 1 109 ? 15.257 -3.925 -1.049 1.00 83.81 109 ASN A CA 1
ATOM 839 C C . ASN A 1 109 ? 13.949 -3.777 -0.253 1.00 83.81 109 ASN A C 1
ATOM 841 O O . ASN A 1 109 ? 13.717 -4.549 0.676 1.00 83.81 109 ASN A O 1
ATOM 845 N N . HIS A 1 110 ? 13.095 -2.802 -0.575 1.00 84.38 110 HIS A N 1
ATOM 846 C CA . HIS A 1 110 ? 11.804 -2.661 0.097 1.00 84.38 110 HIS A CA 1
ATOM 847 C C . HIS A 1 110 ? 10.776 -3.603 -0.522 1.00 84.38 110 HIS A C 1
ATOM 849 O O . HIS A 1 110 ? 10.369 -3.442 -1.672 1.00 84.38 110 HIS A O 1
ATOM 855 N N . THR A 1 111 ? 10.335 -4.576 0.268 1.00 79.94 111 THR A N 1
ATOM 856 C CA . THR A 1 111 ? 9.380 -5.599 -0.171 1.00 79.94 111 THR A CA 1
ATOM 857 C C . THR A 1 111 ? 7.987 -5.407 0.414 1.00 79.94 111 THR A C 1
ATOM 859 O O . THR A 1 111 ? 7.029 -5.911 -0.165 1.00 79.94 111 THR A O 1
ATOM 862 N N . GLN A 1 112 ? 7.835 -4.665 1.517 1.00 82.31 112 GLN A N 1
ATOM 863 C CA . GLN A 1 112 ? 6.554 -4.494 2.211 1.00 82.31 112 GLN A CA 1
ATOM 864 C C . GLN A 1 112 ? 6.386 -3.094 2.813 1.00 82.31 112 GLN A C 1
ATOM 866 O O . GLN A 1 112 ? 7.358 -2.449 3.205 1.00 82.31 112 GLN A O 1
ATOM 871 N N . SER A 1 113 ? 5.129 -2.658 2.906 1.00 91.00 113 SER A N 1
ATOM 872 C CA . SER A 1 113 ? 4.698 -1.418 3.558 1.00 91.00 113 SER A CA 1
ATOM 873 C C . SER A 1 113 ? 4.265 -1.691 5.006 1.00 91.00 113 SER A C 1
ATOM 875 O O . SER A 1 113 ? 3.658 -2.728 5.297 1.00 91.00 113 SER A O 1
ATOM 877 N N . SER A 1 114 ? 4.524 -0.756 5.925 1.00 92.00 114 SER A N 1
ATOM 878 C CA . SER A 1 114 ? 4.085 -0.900 7.320 1.00 92.00 114 SER A CA 1
ATOM 879 C C . SER A 1 114 ? 2.572 -0.706 7.476 1.00 92.00 114 SER A C 1
ATOM 881 O O . SER A 1 114 ? 1.961 -1.362 8.324 1.00 92.00 114 SER A O 1
ATOM 883 N N . VAL A 1 115 ? 1.933 0.089 6.606 1.00 91.81 115 VAL A N 1
ATOM 884 C CA . VAL A 1 115 ? 0.464 0.184 6.515 1.00 91.81 115 VAL A CA 1
ATOM 885 C C . VAL A 1 115 ? -0.152 -1.179 6.207 1.00 91.81 115 VAL A C 1
ATOM 887 O O . VAL A 1 115 ? -1.162 -1.530 6.813 1.00 91.81 115 VAL A O 1
ATOM 890 N N . THR A 1 116 ? 0.479 -1.986 5.348 1.00 92.25 116 THR A N 1
ATOM 891 C CA . THR A 1 116 ? 0.007 -3.352 5.051 1.00 92.25 116 THR A CA 1
ATOM 892 C C . THR A 1 116 ? -0.045 -4.213 6.310 1.00 92.25 116 THR A C 1
ATOM 894 O O . THR A 1 116 ? -1.054 -4.868 6.571 1.00 92.25 116 THR A O 1
ATOM 897 N N . GLN A 1 117 ? 0.985 -4.141 7.157 1.00 90.06 117 GLN A N 1
ATOM 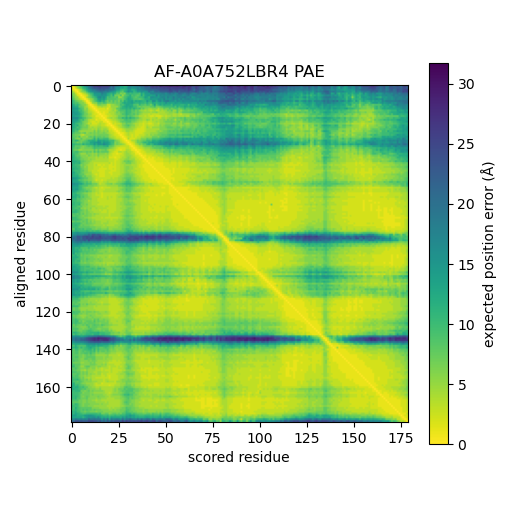898 C CA . GLN A 1 117 ? 1.023 -4.872 8.426 1.00 90.06 117 GLN A CA 1
ATOM 899 C C . GLN A 1 117 ? -0.022 -4.364 9.437 1.00 90.06 117 GLN A C 1
ATOM 901 O O . GLN A 1 117 ? -0.644 -5.163 10.149 1.00 90.06 117 GLN A O 1
ATOM 906 N N . LEU A 1 118 ? -0.229 -3.044 9.509 1.00 90.69 118 LEU A N 1
ATOM 907 C CA . LEU A 1 118 ? -1.243 -2.431 10.376 1.00 90.69 118 LEU A CA 1
ATOM 908 C C . LEU A 1 118 ? -2.656 -2.859 9.965 1.00 90.69 118 LEU A C 1
ATOM 910 O O . LEU A 1 118 ? -3.459 -3.257 10.812 1.00 90.69 118 LEU A O 1
ATOM 914 N N . VAL A 1 119 ? -2.936 -2.833 8.662 1.00 90.12 119 VAL A N 1
ATOM 915 C CA . VAL A 1 119 ? -4.203 -3.281 8.080 1.00 90.12 119 VAL A CA 1
ATOM 916 C C . VAL A 1 119 ? -4.414 -4.770 8.311 1.00 90.12 119 VAL A C 1
ATOM 918 O O . VAL A 1 119 ? -5.465 -5.149 8.827 1.00 90.12 119 VAL A O 1
ATOM 921 N N . TYR A 1 120 ? -3.415 -5.606 8.012 1.00 90.44 120 TYR A N 1
ATOM 922 C CA . TYR A 1 120 ? -3.481 -7.046 8.260 1.00 90.44 120 TYR A CA 1
ATOM 923 C C . TYR A 1 120 ? -3.841 -7.334 9.721 1.00 90.44 120 TYR A C 1
ATOM 925 O O . TYR A 1 120 ? -4.751 -8.106 10.003 1.00 90.44 120 TYR A O 1
ATOM 933 N N . SER A 1 121 ? -3.191 -6.641 10.660 1.00 89.12 121 SER A N 1
ATOM 934 C CA . SER A 1 121 ? -3.458 -6.794 12.094 1.00 89.12 121 SER A CA 1
ATOM 935 C C . SER A 1 121 ? -4.883 -6.388 12.489 1.00 89.12 121 SER A C 1
ATOM 937 O O . SER A 1 121 ? -5.441 -6.966 13.421 1.00 89.12 121 SER A O 1
ATOM 939 N N . CYS A 1 122 ? -5.483 -5.406 11.810 1.00 87.12 122 CYS A N 1
ATOM 940 C CA . CYS A 1 122 ? -6.874 -5.005 12.045 1.00 87.12 122 CYS A CA 1
ATOM 941 C C . CYS A 1 122 ? -7.863 -6.024 11.468 1.00 87.12 122 CYS A C 1
ATOM 943 O O . CYS A 1 122 ? -8.834 -6.379 12.135 1.00 87.12 122 CYS A O 1
ATOM 945 N N . LEU A 1 123 ? -7.592 -6.528 10.262 1.00 86.81 123 LEU A N 1
ATOM 946 C CA . LEU A 1 123 ? -8.405 -7.554 9.609 1.00 86.81 123 LEU A CA 1
ATOM 947 C C . LEU A 1 123 ? -8.369 -8.874 10.385 1.00 86.81 123 LEU A C 1
ATOM 949 O O . LEU A 1 123 ? -9.414 -9.452 10.660 1.00 86.81 123 LEU A O 1
ATOM 953 N N . PHE A 1 124 ? -7.183 -9.301 10.818 1.00 87.00 124 PHE A N 1
ATOM 954 C CA . PHE A 1 124 ? -6.992 -10.538 11.576 1.00 87.00 124 PHE A CA 1
ATOM 955 C C . PHE A 1 124 ? -7.718 -10.536 12.931 1.00 87.00 124 PHE A C 1
ATOM 957 O O . PHE A 1 124 ? -8.093 -11.584 13.442 1.00 87.00 124 PHE A O 1
ATOM 964 N N . LYS A 1 125 ? -7.939 -9.361 13.533 1.00 86.25 125 LYS A N 1
ATOM 965 C CA . LYS A 1 125 ? -8.693 -9.222 14.792 1.00 86.25 125 LYS A CA 1
ATOM 966 C C . LYS A 1 125 ? -10.210 -9.158 14.591 1.00 86.25 125 LYS A C 1
ATOM 968 O O . LYS A 1 125 ? -10.945 -9.107 15.573 1.00 86.25 125 LYS A O 1
ATOM 973 N N . ASN A 1 126 ? -10.694 -9.107 13.351 1.00 84.38 126 ASN A N 1
ATOM 974 C CA . ASN A 1 126 ? -12.121 -9.036 13.071 1.00 84.38 126 ASN A CA 1
ATOM 975 C C . ASN A 1 126 ? -12.732 -10.442 13.126 1.00 84.38 126 ASN A C 1
ATOM 977 O O . ASN A 1 126 ? -12.558 -11.236 12.207 1.00 84.38 126 ASN A O 1
ATOM 981 N N . GLU A 1 127 ? -13.467 -10.741 14.197 1.00 84.12 127 GLU A N 1
ATOM 982 C CA . GLU A 1 127 ? -14.052 -12.071 14.425 1.00 84.12 127 GLU A CA 1
ATOM 983 C C . GLU A 1 127 ? -14.992 -12.511 13.297 1.00 84.12 127 GLU A C 1
ATOM 985 O O . GLU A 1 127 ? -14.973 -13.670 12.905 1.00 84.12 127 GLU A O 1
ATOM 990 N N . ILE A 1 128 ? -15.782 -11.592 12.729 1.00 80.88 128 ILE A N 1
ATOM 991 C CA . ILE A 1 128 ? -16.699 -11.912 11.624 1.00 80.88 128 ILE A CA 1
ATOM 992 C C . ILE A 1 128 ? -15.894 -12.363 10.402 1.00 80.88 128 ILE A C 1
ATOM 994 O O . ILE A 1 128 ? -16.172 -13.421 9.843 1.00 80.88 128 ILE A O 1
ATOM 998 N N . LEU A 1 129 ? -14.877 -11.586 10.018 1.00 81.56 129 LEU A N 1
ATOM 999 C CA . LEU A 1 129 ? -13.972 -11.921 8.921 1.00 81.56 129 LEU A CA 1
ATOM 1000 C C . LEU A 1 129 ? -13.261 -13.249 9.172 1.00 81.56 129 LEU A C 1
ATOM 1002 O O . LEU A 1 129 ? -13.281 -14.111 8.302 1.00 81.56 129 LEU A O 1
ATOM 1006 N N . MET A 1 130 ? -12.674 -13.439 10.352 1.00 84.00 130 MET A N 1
ATOM 1007 C CA . MET A 1 130 ? -11.926 -14.659 10.658 1.00 84.00 130 MET A CA 1
ATOM 1008 C C . MET A 1 130 ? -12.813 -15.903 10.702 1.00 84.00 130 MET A C 1
ATOM 1010 O O . MET A 1 130 ? -12.403 -16.948 10.206 1.00 84.00 130 MET A O 1
ATOM 1014 N N . ASN A 1 131 ? -14.044 -15.782 11.202 1.00 82.19 131 ASN A N 1
ATOM 1015 C CA . ASN A 1 131 ? -15.024 -16.865 11.155 1.00 82.19 131 ASN A CA 1
ATOM 1016 C C . ASN A 1 131 ? -15.423 -17.207 9.711 1.00 82.19 131 ASN A C 1
ATOM 1018 O O . ASN A 1 131 ? -15.573 -18.379 9.386 1.00 82.19 131 ASN A O 1
ATOM 1022 N N . MET A 1 132 ? -15.558 -16.208 8.829 1.00 77.38 132 MET A N 1
ATOM 1023 C CA . MET A 1 132 ? -15.848 -16.439 7.405 1.00 77.38 132 MET A CA 1
ATOM 1024 C C . MET A 1 132 ? -14.669 -17.021 6.629 1.00 77.38 132 MET A C 1
ATOM 1026 O O . MET A 1 132 ? -14.875 -17.735 5.652 1.00 77.38 132 MET A O 1
ATOM 1030 N N . LEU A 1 133 ? -13.442 -16.697 7.035 1.00 78.75 133 LEU A N 1
ATOM 1031 C CA . LEU A 1 133 ? -12.236 -17.240 6.416 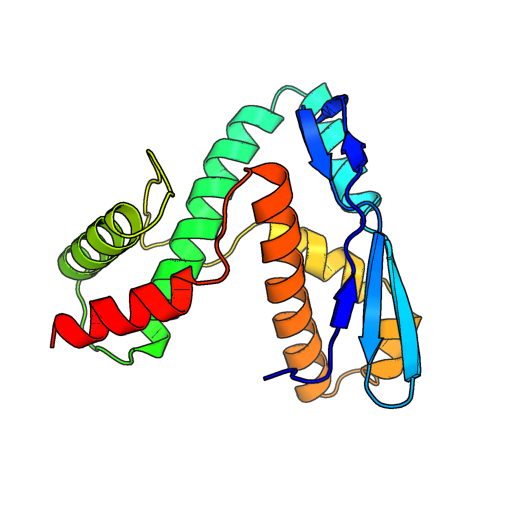1.00 78.75 133 LEU A CA 1
ATOM 1032 C C . LEU A 1 133 ? -11.956 -18.695 6.826 1.00 78.75 133 LEU A C 1
ATOM 1034 O O . LEU A 1 133 ? -11.018 -19.259 6.268 1.00 78.75 133 LEU A O 1
ATOM 1038 N N . GLU A 1 134 ? -12.762 -19.257 7.745 1.00 69.38 134 GLU A N 1
ATOM 1039 C CA . GLU A 1 134 ? -12.652 -20.572 8.394 1.00 69.38 134 GLU A CA 1
ATOM 1040 C C . GLU A 1 134 ? -11.210 -20.944 8.791 1.00 69.38 134 GLU A C 1
ATOM 1042 O O . GLU A 1 134 ? -10.338 -21.223 7.964 1.00 69.38 134 GLU A O 1
ATOM 1047 N N . GLU A 1 135 ? -10.977 -20.944 10.106 1.00 55.97 135 GLU A N 1
ATOM 1048 C CA . GLU A 1 135 ? -9.708 -21.197 10.792 1.00 55.97 135 GLU A CA 1
ATOM 1049 C C . GLU A 1 135 ? -8.714 -22.078 10.006 1.00 55.97 135 GLU A C 1
ATOM 1051 O O . GLU A 1 135 ? -8.867 -23.291 9.858 1.00 55.97 135 GLU A O 1
ATOM 1056 N N . SER A 1 136 ? -7.583 -21.479 9.620 1.00 53.94 136 SER A N 1
ATOM 1057 C CA . SER A 1 136 ? -6.343 -22.171 9.214 1.00 53.94 136 SER A CA 1
ATOM 1058 C C . SER A 1 136 ? -6.328 -22.932 7.878 1.00 53.94 136 SER A C 1
ATOM 1060 O O . SER A 1 136 ? -5.391 -23.698 7.637 1.00 53.94 136 SER A O 1
ATOM 1062 N N . SER A 1 137 ? -7.253 -22.695 6.942 1.00 65.12 137 SER A N 1
ATOM 1063 C CA . SER A 1 137 ? -6.980 -23.107 5.555 1.00 65.12 137 SER A CA 1
ATOM 1064 C C . SER A 1 137 ? -5.903 -22.198 4.934 1.00 65.12 137 SER A C 1
ATOM 1066 O O . SER A 1 137 ? -5.928 -20.974 5.086 1.00 65.12 137 SER A O 1
ATOM 1068 N N . SER A 1 138 ? -4.936 -22.770 4.207 1.00 74.75 138 SER A N 1
ATOM 1069 C CA . SER A 1 138 ? -3.932 -21.986 3.462 1.00 74.75 138 SER A CA 1
ATOM 1070 C C . SER A 1 138 ? -4.589 -20.998 2.490 1.00 74.75 138 SER A C 1
ATOM 1072 O O . SER A 1 138 ? -4.061 -19.918 2.244 1.00 74.75 138 SER A O 1
ATOM 1074 N N . HIS A 1 139 ? -5.779 -21.340 1.995 1.00 77.31 139 HIS A N 1
ATOM 1075 C CA . HIS A 1 139 ? -6.603 -20.478 1.163 1.00 77.31 139 HIS A CA 1
ATOM 1076 C C . HIS A 1 139 ? -7.145 -19.252 1.915 1.00 77.31 139 HIS A C 1
ATOM 1078 O O . HIS A 1 139 ? -7.067 -18.144 1.388 1.00 77.31 139 HIS A O 1
ATOM 1084 N N . GLY A 1 140 ? -7.634 -19.415 3.149 1.00 77.56 140 GLY A N 1
ATOM 1085 C CA . GLY A 1 140 ? -8.120 -18.307 3.978 1.00 77.56 140 GLY A CA 1
ATOM 1086 C C . GLY A 1 140 ? -7.024 -17.287 4.300 1.00 77.56 140 GLY A C 1
ATOM 1087 O O . GLY A 1 140 ? -7.257 -16.083 4.212 1.00 77.56 140 GLY A O 1
ATOM 1088 N N . LEU A 1 141 ? -5.797 -17.752 4.571 1.00 81.62 141 LEU A N 1
ATOM 1089 C CA . LEU A 1 141 ? -4.638 -16.872 4.787 1.00 81.62 141 LEU A CA 1
ATOM 1090 C C . LEU A 1 141 ? -4.233 -16.104 3.524 1.00 81.62 141 LEU A C 1
ATOM 1092 O O . LEU A 1 141 ? -3.928 -14.916 3.604 1.00 81.62 141 LEU A O 1
ATOM 1096 N N . LEU A 1 142 ? -4.264 -16.752 2.355 1.00 82.44 142 LEU A N 1
ATOM 1097 C CA . LEU A 1 142 ? -4.050 -16.059 1.080 1.00 82.44 142 LEU A CA 1
ATOM 1098 C C . LEU A 1 142 ? -5.126 -14.993 0.849 1.00 82.44 142 LEU A C 1
ATOM 1100 O O . LEU A 1 142 ? -4.798 -13.871 0.476 1.00 82.44 142 LEU A O 1
ATOM 1104 N N . CYS A 1 143 ? -6.388 -15.300 1.164 1.00 80.56 143 CYS A N 1
ATOM 1105 C CA . CYS A 1 143 ? -7.467 -14.323 1.047 1.00 80.56 143 CYS A CA 1
ATOM 1106 C C . CYS A 1 143 ? -7.307 -13.132 1.988 1.00 80.56 143 CYS A C 1
ATOM 1108 O O . CYS A 1 143 ? -7.591 -11.998 1.600 1.00 80.56 143 CYS A O 1
ATOM 1110 N N . LEU A 1 144 ? -6.833 -13.374 3.209 1.00 85.12 144 LEU A N 1
ATOM 1111 C CA . LEU A 1 144 ? -6.544 -12.309 4.156 1.00 85.12 144 LEU A CA 1
ATOM 1112 C C . LEU A 1 144 ? -5.397 -11.414 3.672 1.00 85.12 144 LEU A C 1
ATOM 1114 O O . LEU A 1 144 ? -5.500 -10.196 3.798 1.00 85.12 144 LEU A O 1
ATOM 1118 N N . ASN A 1 145 ? -4.337 -11.996 3.101 1.00 86.94 145 ASN A N 1
ATOM 1119 C CA . ASN A 1 145 ? -3.209 -11.242 2.548 1.00 86.94 145 ASN A CA 1
ATOM 1120 C C . ASN A 1 145 ? -3.641 -10.350 1.379 1.00 86.94 145 ASN A C 1
ATOM 1122 O O . ASN A 1 145 ? -3.341 -9.157 1.387 1.00 86.94 145 ASN A O 1
ATOM 1126 N N . ASP A 1 146 ? -4.400 -10.896 0.428 1.00 84.12 146 ASP A N 1
ATOM 1127 C CA . ASP A 1 146 ? -4.885 -10.137 -0.728 1.00 84.12 146 ASP A CA 1
ATOM 1128 C C . ASP A 1 146 ? -5.825 -8.997 -0.295 1.00 84.12 146 ASP A C 1
ATOM 1130 O O . ASP A 1 146 ? -5.741 -7.872 -0.800 1.00 84.12 146 ASP A O 1
ATOM 1134 N N . LEU A 1 147 ? -6.704 -9.258 0.681 1.00 84.12 147 LEU A N 1
ATOM 1135 C CA . LEU A 1 147 ? -7.574 -8.233 1.256 1.00 84.12 147 LEU A CA 1
ATOM 1136 C C . LEU A 1 147 ? -6.766 -7.161 2.001 1.00 84.12 147 LEU A C 1
ATOM 1138 O O . LEU A 1 147 ? -7.065 -5.973 1.872 1.00 84.12 147 LEU A O 1
ATOM 1142 N N . ALA A 1 148 ? -5.746 -7.564 2.762 1.00 88.75 148 ALA A N 1
ATOM 1143 C CA . ALA A 1 148 ? -4.879 -6.642 3.483 1.00 88.75 148 ALA A CA 1
ATOM 1144 C C . ALA A 1 148 ? -4.115 -5.723 2.529 1.00 88.75 148 ALA A C 1
ATOM 1146 O O . ALA A 1 148 ? -4.098 -4.515 2.756 1.00 88.75 148 ALA A O 1
ATOM 1147 N N . GLU A 1 149 ? -3.554 -6.259 1.443 1.00 88.25 149 GLU A N 1
ATOM 1148 C CA . GLU A 1 149 ? -2.886 -5.452 0.419 1.00 88.25 149 GLU A CA 1
ATOM 1149 C C . GLU A 1 149 ? -3.865 -4.459 -0.219 1.00 88.25 149 GLU A C 1
ATOM 1151 O O . GLU A 1 149 ? -3.581 -3.262 -0.313 1.00 88.25 149 GLU A O 1
ATOM 1156 N N . TYR A 1 150 ? -5.056 -4.927 -0.601 1.00 85.12 150 TYR A N 1
ATOM 1157 C CA . TYR A 1 150 ? -6.049 -4.069 -1.240 1.00 85.12 150 TYR A CA 1
ATOM 1158 C C . TYR A 1 150 ? -6.502 -2.915 -0.333 1.00 85.12 150 TYR A C 1
ATOM 1160 O O . TYR A 1 150 ? -6.579 -1.766 -0.774 1.00 85.12 150 TYR A O 1
ATOM 1168 N N . VAL A 1 151 ? -6.750 -3.192 0.949 1.00 85.31 151 VAL A N 1
ATOM 1169 C CA . VAL A 1 151 ? -7.132 -2.171 1.935 1.00 85.31 151 VAL A CA 1
ATOM 1170 C C . VAL A 1 151 ? -5.968 -1.233 2.255 1.00 85.31 151 VAL A C 1
ATOM 1172 O O . VAL A 1 151 ? -6.176 -0.025 2.371 1.00 85.31 151 VAL A O 1
ATOM 1175 N N . ALA A 1 152 ? -4.744 -1.753 2.343 1.00 90.00 152 ALA A N 1
ATOM 1176 C CA . ALA A 1 152 ? -3.550 -0.946 2.570 1.00 90.00 152 ALA A CA 1
ATOM 1177 C C . ALA A 1 152 ? -3.331 0.086 1.462 1.00 90.00 152 ALA A C 1
ATOM 1179 O O . ALA A 1 152 ? -3.006 1.231 1.768 1.00 90.00 152 ALA A O 1
ATOM 1180 N N . ILE A 1 153 ? -3.605 -0.270 0.202 1.00 89.25 153 ILE A N 1
ATOM 1181 C CA . ILE A 1 153 ? -3.571 0.678 -0.921 1.00 89.25 153 ILE A CA 1
ATOM 1182 C C . ILE A 1 153 ? -4.584 1.810 -0.713 1.00 89.25 153 ILE A C 1
ATOM 1184 O O . ILE A 1 153 ? -4.241 2.972 -0.906 1.00 89.25 153 ILE A O 1
ATOM 1188 N N . GLN A 1 154 ? -5.809 1.513 -0.267 1.00 85.00 154 GLN A N 1
ATOM 1189 C CA . GLN A 1 154 ? -6.814 2.557 -0.013 1.00 85.00 154 GLN A CA 1
ATOM 1190 C C . GLN A 1 154 ? -6.392 3.500 1.122 1.00 85.00 154 GLN A C 1
ATOM 1192 O O . GLN A 1 154 ? -6.584 4.716 1.028 1.00 85.00 154 GLN A O 1
ATOM 1197 N N . VAL A 1 155 ? -5.793 2.953 2.184 1.00 87.19 155 VAL A N 1
ATOM 1198 C CA . VAL A 1 155 ? -5.257 3.744 3.300 1.00 87.19 155 VAL A CA 1
ATOM 1199 C C . VAL A 1 155 ? -4.077 4.598 2.836 1.00 87.19 155 VAL A C 1
ATOM 1201 O O . VAL A 1 155 ? -4.065 5.793 3.117 1.00 87.19 155 VAL A O 1
ATOM 1204 N N . HIS A 1 156 ? -3.133 4.036 2.073 1.00 90.94 156 HIS A N 1
ATOM 1205 C CA . HIS A 1 156 ? -2.019 4.784 1.478 1.00 90.94 156 HIS A CA 1
ATOM 1206 C C . HIS A 1 156 ? -2.528 5.936 0.614 1.00 90.94 156 HIS A C 1
ATOM 1208 O O . HIS A 1 156 ? -2.183 7.091 0.853 1.00 90.94 156 HIS A O 1
ATOM 1214 N N . ASN A 1 157 ? -3.396 5.637 -0.352 1.00 88.38 157 ASN A N 1
ATOM 1215 C CA . ASN A 1 157 ? -3.947 6.627 -1.271 1.00 88.38 157 ASN A CA 1
ATOM 1216 C C . ASN A 1 157 ? -4.616 7.785 -0.513 1.00 88.38 157 ASN A C 1
ATOM 1218 O O . ASN A 1 157 ? -4.454 8.946 -0.877 1.00 88.38 157 ASN A O 1
ATOM 1222 N N . SER A 1 158 ? -5.298 7.478 0.595 1.00 84.62 158 SER A N 1
ATOM 1223 C CA . SER A 1 158 ? -5.919 8.475 1.475 1.00 84.62 158 SER A CA 1
ATOM 1224 C C . SER A 1 158 ? -4.887 9.309 2.256 1.00 84.62 158 SER A C 1
ATOM 1226 O O . SER A 1 158 ? -5.004 10.5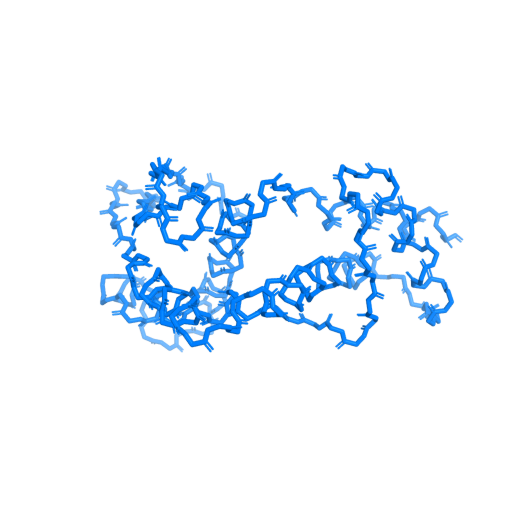33 2.325 1.00 84.62 158 SER A O 1
ATOM 1228 N N . LEU A 1 159 ? -3.850 8.669 2.815 1.00 87.38 159 LEU A N 1
ATOM 1229 C CA . LEU A 1 159 ? -2.798 9.324 3.606 1.00 87.38 159 LEU A CA 1
ATOM 1230 C C . LEU A 1 159 ? -1.911 10.261 2.776 1.00 87.38 159 LEU A C 1
ATOM 1232 O O . LEU A 1 159 ? -1.473 11.293 3.290 1.00 87.38 159 LEU A O 1
ATOM 1236 N N . PHE A 1 160 ? -1.633 9.890 1.524 1.00 88.62 160 PHE A N 1
ATOM 1237 C CA . PHE A 1 160 ? -0.677 10.584 0.656 1.00 88.62 160 PHE A CA 1
ATOM 1238 C C . PHE A 1 160 ? -1.330 11.355 -0.496 1.00 88.62 160 PHE A C 1
ATOM 1240 O O . PHE A 1 160 ? -0.646 12.129 -1.156 1.00 88.62 160 PHE A O 1
ATOM 1247 N N . SER A 1 161 ? -2.645 11.207 -0.710 1.00 86.56 161 SER A N 1
ATOM 1248 C CA . SER A 1 161 ? -3.351 11.754 -1.884 1.00 86.56 161 SER A CA 1
ATOM 1249 C C . SER A 1 161 ? -2.741 11.275 -3.210 1.00 86.56 161 SER A C 1
ATOM 1251 O O . SER A 1 161 ? -2.563 12.045 -4.151 1.00 86.56 161 SER A O 1
ATOM 1253 N N . GLU A 1 162 ? -2.410 9.986 -3.264 1.00 89.06 162 GLU A N 1
ATOM 1254 C CA . GLU A 1 162 ? -1.781 9.307 -4.403 1.00 89.06 162 GLU A CA 1
ATOM 1255 C C . GLU A 1 162 ? -2.655 8.153 -4.898 1.00 89.06 162 GLU A C 1
ATOM 1257 O O . GLU A 1 162 ? -3.612 7.767 -4.230 1.00 89.06 162 GLU A O 1
ATOM 1262 N N . ASP A 1 163 ? -2.320 7.579 -6.056 1.00 89.19 163 ASP A N 1
ATOM 1263 C CA . ASP A 1 163 ? -2.950 6.350 -6.540 1.00 89.19 163 ASP A CA 1
ATOM 1264 C C . ASP A 1 163 ? -1.906 5.278 -6.870 1.00 89.19 163 ASP A C 1
ATOM 1266 O O . ASP A 1 163 ? -1.220 5.344 -7.891 1.00 89.19 163 ASP A O 1
ATOM 1270 N N . LEU A 1 164 ? -1.805 4.264 -6.006 1.00 91.31 164 LEU A N 1
ATOM 1271 C CA . LEU A 1 164 ? -0.940 3.096 -6.220 1.00 91.31 164 LEU A CA 1
ATOM 1272 C C . LEU A 1 164 ? -1.646 1.915 -6.914 1.00 91.31 164 LEU A C 1
ATOM 1274 O O . LEU A 1 164 ? -1.045 0.844 -7.097 1.00 91.31 164 LEU A O 1
ATOM 1278 N N . SER A 1 165 ? -2.920 2.067 -7.291 1.00 87.56 165 SER A N 1
ATOM 1279 C CA . SER A 1 165 ? -3.754 0.955 -7.774 1.00 87.56 165 SER A CA 1
ATOM 1280 C C . SER A 1 165 ? -3.239 0.379 -9.093 1.00 87.56 165 SER A C 1
ATOM 1282 O O . SER A 1 165 ? -3.201 -0.841 -9.260 1.00 87.56 165 SER A O 1
ATOM 1284 N N . SER A 1 166 ? -2.787 1.243 -10.005 1.00 89.50 166 SER A N 1
ATOM 1285 C CA . SER A 1 166 ? -2.271 0.862 -11.327 1.00 89.50 166 SER A CA 1
ATOM 1286 C C . SER A 1 166 ? -0.796 0.459 -11.325 1.00 89.50 166 SER A C 1
ATOM 1288 O O . SER A 1 166 ? -0.341 -0.161 -12.283 1.00 89.50 166 SER A O 1
ATOM 1290 N N . LEU A 1 167 ? -0.059 0.757 -10.248 1.00 93.06 167 LEU A N 1
ATOM 1291 C CA . LEU A 1 167 ? 1.404 0.735 -10.236 1.00 93.06 167 LEU A CA 1
ATOM 1292 C C . LEU A 1 167 ? 1.991 -0.626 -10.644 1.00 93.06 167 LEU A C 1
ATOM 1294 O O . LEU A 1 167 ? 2.853 -0.673 -11.510 1.00 93.06 167 LEU A O 1
ATOM 1298 N N . VAL A 1 168 ? 1.456 -1.734 -10.115 1.00 92.88 168 VAL A N 1
ATOM 1299 C CA . VAL A 1 168 ? 1.890 -3.099 -10.482 1.00 92.88 168 VAL A CA 1
ATOM 1300 C C . VAL A 1 168 ? 1.690 -3.388 -11.970 1.00 92.88 168 VAL A C 1
ATOM 1302 O O . VAL A 1 168 ? 2.571 -3.960 -12.604 1.00 92.88 168 VAL A O 1
ATOM 1305 N N . GLU A 1 169 ? 0.550 -3.003 -12.546 1.00 92.69 169 GLU A N 1
ATOM 1306 C CA . GLU A 1 169 ? 0.267 -3.274 -13.960 1.00 92.69 169 GLU A CA 1
ATOM 1307 C C . GLU A 1 169 ? 1.132 -2.400 -14.874 1.00 92.69 169 GLU A C 1
ATOM 1309 O O . GLU A 1 169 ? 1.705 -2.899 -15.840 1.00 92.69 169 GLU A O 1
ATOM 1314 N N . THR A 1 170 ? 1.303 -1.122 -14.524 1.00 92.50 170 THR A N 1
ATOM 1315 C CA . THR A 1 170 ? 2.226 -0.214 -15.216 1.00 92.50 170 THR A CA 1
ATOM 1316 C C . THR A 1 170 ? 3.650 -0.762 -15.188 1.00 92.50 170 THR A C 1
ATOM 1318 O O . THR A 1 170 ? 4.309 -0.810 -16.224 1.00 92.50 170 THR A O 1
ATOM 1321 N N . THR A 1 171 ? 4.113 -1.246 -14.032 1.00 93.75 171 THR A N 1
ATOM 1322 C CA . THR A 1 171 ? 5.442 -1.847 -13.912 1.00 93.75 171 THR A CA 1
ATOM 1323 C C . THR A 1 171 ? 5.584 -3.127 -14.721 1.00 93.75 171 THR A C 1
ATOM 1325 O O . THR A 1 171 ? 6.611 -3.307 -15.367 1.00 93.75 171 THR A O 1
ATOM 1328 N N . LYS A 1 172 ? 4.573 -4.002 -14.739 1.00 93.56 172 LYS A N 1
ATOM 1329 C CA . LYS A 1 172 ? 4.611 -5.211 -15.572 1.00 93.56 172 LYS A CA 1
ATOM 1330 C C . LYS A 1 172 ? 4.784 -4.879 -17.052 1.00 93.56 172 LYS A C 1
ATOM 1332 O O . LYS A 1 172 ? 5.583 -5.526 -17.726 1.00 93.56 172 LYS A O 1
ATOM 1337 N N . ASN A 1 173 ? 4.048 -3.881 -17.541 1.00 91.25 173 ASN A N 1
ATOM 1338 C CA . ASN A 1 173 ? 4.141 -3.439 -18.930 1.00 91.25 173 ASN A CA 1
ATOM 1339 C C . ASN A 1 173 ? 5.536 -2.884 -19.234 1.00 91.25 173 ASN A C 1
ATOM 1341 O O . ASN A 1 173 ? 6.158 -3.302 -20.207 1.00 91.25 173 ASN A O 1
ATOM 1345 N N . GLU A 1 174 ? 6.064 -2.021 -18.362 1.00 91.25 174 GLU A N 1
ATOM 1346 C CA . GLU A 1 174 ? 7.409 -1.458 -18.520 1.00 91.25 174 GLU A CA 1
ATOM 1347 C C . GLU A 1 174 ? 8.494 -2.544 -18.483 1.00 91.25 174 GLU A C 1
ATOM 1349 O O . GLU A 1 174 ? 9.363 -2.594 -19.348 1.00 91.25 174 GLU A O 1
ATOM 1354 N N . ALA A 1 175 ? 8.411 -3.478 -17.535 1.00 88.19 175 ALA A N 1
ATOM 1355 C CA . ALA A 1 175 ? 9.350 -4.590 -17.432 1.00 88.19 175 ALA A CA 1
ATOM 1356 C C . ALA A 1 175 ? 9.304 -5.506 -18.669 1.00 88.19 175 ALA A C 1
ATOM 1358 O O . ALA A 1 175 ? 10.337 -6.022 -19.091 1.00 88.19 175 ALA A O 1
ATOM 1359 N N . TYR A 1 176 ? 8.130 -5.695 -19.282 1.00 84.06 176 TYR A N 1
ATOM 1360 C CA . TYR A 1 176 ? 7.998 -6.465 -20.520 1.00 84.06 176 TYR A CA 1
ATOM 1361 C C . TYR A 1 176 ? 8.636 -5.758 -21.722 1.00 84.06 176 TYR A C 1
ATOM 1363 O O . TYR A 1 176 ? 9.213 -6.427 -22.576 1.00 84.06 176 TYR A O 1
ATOM 1371 N N . HIS A 1 177 ? 8.563 -4.425 -21.786 1.00 80.38 177 HIS A N 1
ATOM 1372 C CA . HIS A 1 177 ? 9.192 -3.630 -22.847 1.00 80.38 177 HIS A CA 1
ATOM 1373 C C . HIS A 1 177 ? 10.724 -3.658 -22.817 1.00 80.38 177 HIS A C 1
ATOM 1375 O O . HIS A 1 177 ? 11.348 -3.360 -23.831 1.00 80.38 177 HIS A O 1
ATOM 1381 N N . GLN A 1 178 ? 11.317 -4.028 -21.682 1.00 71.69 178 GLN A N 1
ATOM 1382 C CA . GLN A 1 178 ? 12.765 -4.155 -21.501 1.00 71.69 178 GLN A CA 1
ATOM 1383 C C . GLN A 1 178 ? 13.314 -5.547 -21.888 1.00 71.69 178 GLN A C 1
ATOM 1385 O O . GLN A 1 178 ? 14.498 -5.809 -21.680 1.00 71.69 178 GLN A O 1
ATOM 1390 N N . ARG A 1 179 ? 12.470 -6.449 -22.416 1.00 61.59 179 ARG A N 1
ATOM 1391 C CA . ARG A 1 179 ? 12.883 -7.727 -23.029 1.00 61.59 179 ARG A CA 1
ATOM 1392 C C . ARG A 1 179 ? 13.326 -7.536 -24.475 1.00 61.59 179 ARG A C 1
ATOM 1394 O O . ARG A 1 179 ? 14.296 -8.222 -24.864 1.00 61.59 179 ARG A O 1
#

Organism: NCBI:txid192953

Nearest PDB structures (foldseek):
  3hw2-assembly1_A  TM=7.420E-01  e=4.063E-07  Salmonella enterica subsp. enterica serovar Typhimurium str. LT2
  3cxb-assembly1_A  TM=7.131E-01  e=4.776E-07  Salmonella enterica subsp. enterica serovar Typhimurium
  3lwn-assembly2_G  TM=7.156E-01  e=1.298E-04  Shigella flexneri
  3gcg-assembly1_B  TM=7.746E-01  e=4.087E-03  Escherichia coli
  4qyz-assembly1_A  TM=2.000E-01  e=1.535E+00  Escherichia coli K-12

InterPro domains:
  IPR010637 Sif [PF06767] (15-165)

pLDDT: mean 82.92, std 11.17, range [37.62, 94.62]

Solvent-accessible surface area (backbone atoms only — not comparable to full-atom values): 9950 Å² total; per-residue (Å²): 130,76,86,54,61,51,75,61,72,57,66,41,84,35,77,83,75,74,27,43,42,54,53,41,43,38,41,32,42,78,92,77,50,69,51,68,48,67,35,52,69,56,53,54,52,51,43,54,29,42,78,70,70,46,35,66,64,47,50,55,53,40,53,30,20,42,55,15,17,36,39,49,53,9,38,62,73,46,66,62,79,91,68,54,74,67,57,50,50,51,45,49,51,53,44,40,69,77,43,94,47,77,92,67,55,79,45,93,85,31,73,61,34,65,57,32,55,53,38,35,57,45,53,72,68,31,62,71,57,43,61,73,41,43,84,86,39,74,65,31,54,50,50,48,51,56,51,18,50,57,50,22,47,55,53,47,23,36,67,68,75,51,81,67,84,58,42,32,60,53,24,23,54,51,46,56,73,75,110

Foldseek 3Di:
DQPFWDWDFDWDQDPLLRWTARQWTWTAGPPGDIDIQGCVQVVVVLSVCSVVVNNVVLLLVLQQLLLQQLLLLLLVVLVDPPDDVVNSVVLSVVLCVVFPNPPHDYDNPRNDGVLLVSQLVSQCPDPVLDVVLPPDDPNSVVVSSVVSNVVSQVRNCGSPVGHSPCSSVSSSVSSNVVD

Secondary structure (DSSP, 8-state):
--TT-EE---EEEETTTTEEEESEEEEE-TTS-EEEEE-HHHHHHHHHHHHTT-HHHHHHHHHHHHHHHHHHHHHHHHT-----HHHHHHHHHHHHHTTT-TT----TT----HHHHHHHHHHHT-HHHHHHT-TT-HHHHHHHHHHHHHHHHHHHHHHHT---TTHHHHHHHHHHHT-

=== Feature glossary ===
Key to the feature types in this record:

Secondary structure (8-state, DSSP). Secondary structure is the local, repeating backbone conformation. DSSP classifies it into eight states by reading the hydrogen-bond network: three helix types (H, G, I), two β types (E, B), two non-regular types (T, S), and unstructured coil (-).

Backbone torsions (φ/ψ). Backbone dihedral angles. Every residue except chain termini has a φ (preceding-C → N → Cα → C) and a ψ (N → Cα → C → next-N). They are reported in degrees following the IUPAC sign convention. Secondary structure is essentially a statement about which (φ, ψ) basin each residue occupies.

Predicted aligned error. Predicted Aligned Error (PAE) is an AlphaFold confidence matrix: entry (i, j) is the expected error in the position of residue j, in ångströms, when the prediction is superimposed on the true structure at residue i. Low PAE within a block of residues means that block is internally rigid and well-predicted; high PAE between two blocks means their relative placement is uncertain even if each block individually is confident.

B-factor. B-factor (Debye–Waller factor) reflects atomic displacement in the crystal lattice. It is an experimental observable (units Å²), not a prediction; low values mean the atom is pinned down, high values mean it moves or is heterogeneous across the crystal.

Secondary structure (3-state, P-SEA). Three-state secondary structure (P-SEA) collapses the eight DSSP classes into helix (a), strand (b), and coil (c). P-SEA assigns these from Cα geometry alone — distances and angles — without requiring backbone oxygens, so it works on any Cα trace.

Sequence. Primary structure: the covalent order of the twenty standard amino acids along the backbone. Two proteins with the same sequence will (almost always) fold to the same structure; two with 30% identity often share a fold but not the details.

pLDDT. pLDDT is the predicted lDDT-Cα score: AlphaFold's confidence that the local environment of each residue (all inter-atomic distances within 15 Å) is correctly placed. It is a per-residue number between 0 and 100, with higher meaning more reliable.

InterPro / GO / CATH / organism. Functional annotations link the protein to curated databases. InterPro entries identify conserved domains and families by matching the sequence against member-database signatures (Pfam, PROSITE, CDD, …). Gene Ontology (GO) terms describe molecular function, biological process, and cellular component in a controlled vocabulary. CATH places the structure in a hierarchical fold classification (Class/Architecture/Topology/Homologous-superfamily). The organism is the source species.

Contact-map, Ramachandran, and PAE plots. Three diagnostic plots accompany the record. The Cα contact map visualizes the tertiary structure as a 2D adjacency matrix (8 Å cutoff, sequence-local contacts suppressed). The Ramachandran plot shows the distribution of backbone (φ, ψ) torsions, with points in the α and β basins reflecting secondary structure content. The PAE plot shows AlphaFold's inter-residue confidence as a color matrix.

mmCIF coordinates. The mmCIF table is the protein's shape written out atom by atom. For each backbone N, Cα, C, and carbonyl O, it records an (x, y, z) coordinate triple in Å plus the residue type, chain letter, and residue number.

Radius of gyration, Cα contacts, bounding box. Three whole-structure scalars: the radius of gyration (RMS distance of Cα from centroid, in Å), the count of Cα–Cα contacts (pairs closer than 8 Å and separated by more than four residues in sequence — i.e. tertiary, not local, contacts), and the bounding-box dimensions. Together they distinguish compact globular folds from extended fibres or disordered chains.

Foldseek 3Di. The Foldseek 3Di string encodes local tertiary geometry as a 20-letter alphabet — one character per residue — derived from the relative positions of nearby Cα atoms. Unlike the amino-acid sequence, 3Di is a direct function of the 3D structure, so two proteins with the same fold have similar 3Di strings even at low sequence identity.

Rendered structure images. Six rendered views show the 3D structure from the faces of a cube — i.e. along ±x, ±y, ±z. Rendering representation is drawn randomly per protein from cartoon (secondary-structure ribbons), sticks (backbone bonds), or molecular surface; coloring is either N→C rainbow (blue at the N-terminus through red at the C-terminus) or one color per chain.

Nearest PDB structures. The Foldseek neighbor list gives the closest experimentally determined structures in the PDB, ranked by structural alignment. TM-score near 1 means near-identical fold; near 0.3 means only rough topology match. This is how one finds what a novel AlphaFold prediction most resembles in the solved-structure universe.

Solvent-accessible surface area. SASA measures how much of the protein is reachable by solvent. It is computed by rolling a water-sized probe over the atomic surface and summing the exposed area (Å²). Per-residue SASA distinguishes core (buried, low SASA) from surface (exposed, high SASA) residues; total SASA is a whole-molecule size measure.